Protein AF-A0A2D6P7S9-F1 (afdb_monomer_lite)

Foldseek 3Di:
DDDDDDPDDADPVNPHHHDDPVDDDDPDDDDDPDDDDPDDDDDPDDDDCVRDDDDDDPDDDDDPVDDDDPDDDDDDPDDDDDPDDDDDPPPDDDDDDDDPPDDDDDDDPDPDDDPADADPVRHRPDDDPPPDPDDDDDPVDDDDDPPDAPDPPPDHDDDDDPCPPVPPDLPDDFDDDPNDTDDRDDPDDDDDPQWDWDDDPVCPPPPDTDIDRPPDFFEEEDEDDAPEEDEDEQVRGQEYEYEYDAHEYEYHYADHDAFRKHKYKYWAAQAFFYHYHYDPLEQEPVNDAADQDTGHGWIKMKIWGFHDDDPVGTHIDIYRIDTDD

Radius of gyration: 55.68 Å; chains: 1; bounding box: 111×50×158 Å

Structure (mmCIF, N/CA/C/O backbone):
data_AF-A0A2D6P7S9-F1
#
_entry.id   AF-A0A2D6P7S9-F1
#
loop_
_atom_site.group_PDB
_atom_site.id
_atom_site.type_symbol
_atom_site.label_atom_id
_atom_site.label_alt_id
_atom_site.label_comp_id
_atom_site.label_asym_id
_atom_site.label_entity_id
_atom_site.label_seq_id
_atom_site.pdbx_PDB_ins_code
_atom_site.Cartn_x
_atom_site.Cartn_y
_atom_site.Cartn_z
_atom_site.occupancy
_atom_site.B_iso_or_equiv
_atom_site.auth_seq_id
_atom_site.auth_comp_id
_atom_site.auth_asym_id
_atom_site.auth_atom_id
_atom_site.pdbx_PDB_model_num
ATOM 1 N N . MET A 1 1 ? 44.253 2.443 -84.242 1.00 76.38 1 MET A N 1
ATOM 2 C CA . MET A 1 1 ? 44.152 2.894 -82.838 1.00 76.38 1 MET A CA 1
ATOM 3 C C . MET A 1 1 ? 45.309 3.834 -82.579 1.00 76.38 1 MET A C 1
ATOM 5 O O . MET A 1 1 ? 46.429 3.465 -82.901 1.00 76.38 1 MET A O 1
ATOM 9 N N . SER A 1 2 ? 45.045 5.032 -82.068 1.00 87.56 2 SER A N 1
ATOM 10 C CA . SER A 1 2 ? 46.099 5.971 -81.673 1.00 87.56 2 SER A CA 1
ATOM 11 C C . SER A 1 2 ? 46.320 5.845 -80.169 1.00 87.56 2 SER A C 1
ATOM 13 O O . SER A 1 2 ? 45.351 5.797 -79.416 1.00 87.56 2 SER A O 1
ATOM 15 N N . GLN A 1 3 ? 47.577 5.772 -79.742 1.00 91.25 3 GLN A N 1
ATOM 16 C CA . GLN A 1 3 ? 47.979 5.673 -78.340 1.00 91.25 3 GLN A CA 1
ATOM 17 C C . GLN A 1 3 ? 48.881 6.858 -78.001 1.00 91.25 3 GLN A C 1
ATOM 19 O O . GLN A 1 3 ? 49.678 7.293 -78.832 1.00 91.25 3 GLN A O 1
ATOM 24 N N . ILE A 1 4 ? 48.763 7.368 -76.779 1.00 90.50 4 ILE A N 1
ATOM 25 C CA . ILE A 1 4 ? 49.634 8.412 -76.239 1.00 90.50 4 ILE A CA 1
ATOM 26 C C . ILE A 1 4 ? 50.305 7.830 -74.995 1.00 90.50 4 ILE A C 1
ATOM 28 O O . ILE A 1 4 ? 49.625 7.521 -74.023 1.00 90.50 4 ILE A O 1
ATOM 32 N N . ASN A 1 5 ? 51.629 7.677 -75.033 1.00 92.06 5 ASN A N 1
ATOM 33 C CA . ASN A 1 5 ? 52.432 7.172 -73.917 1.00 92.06 5 ASN A CA 1
ATOM 34 C C . ASN A 1 5 ? 53.325 8.295 -73.401 1.00 92.06 5 ASN A C 1
ATOM 36 O O . ASN A 1 5 ? 54.385 8.566 -73.962 1.00 92.06 5 ASN A O 1
ATOM 40 N N . VAL A 1 6 ? 52.874 8.974 -72.354 1.00 93.56 6 VAL A N 1
ATOM 41 C CA . VAL A 1 6 ? 53.598 10.076 -71.718 1.00 93.56 6 VAL A CA 1
ATOM 42 C C . VAL A 1 6 ? 53.396 10.001 -70.213 1.00 93.56 6 VAL A C 1
ATOM 44 O O . VAL A 1 6 ? 52.348 9.559 -69.753 1.00 93.56 6 VAL A O 1
ATOM 47 N N . ASN A 1 7 ? 54.374 10.471 -69.444 1.00 92.94 7 ASN A N 1
ATOM 48 C CA . ASN A 1 7 ? 54.260 10.474 -67.984 1.00 92.94 7 ASN A CA 1
ATOM 49 C C . ASN A 1 7 ? 53.307 11.571 -67.493 1.00 92.94 7 ASN A C 1
ATOM 51 O O . ASN A 1 7 ? 52.586 11.369 -66.527 1.00 92.94 7 ASN A O 1
ATOM 55 N N . ASN A 1 8 ? 53.312 12.734 -68.156 1.00 90.56 8 ASN A N 1
ATOM 56 C CA . ASN A 1 8 ? 52.548 13.908 -67.749 1.00 90.56 8 ASN A CA 1
ATOM 57 C C . ASN A 1 8 ? 51.875 14.564 -68.955 1.00 90.56 8 ASN A C 1
ATOM 59 O O . ASN A 1 8 ? 52.522 14.825 -69.969 1.00 90.56 8 ASN A O 1
ATOM 63 N N . ILE A 1 9 ? 50.601 14.915 -68.799 1.00 91.81 9 ILE A N 1
ATOM 64 C CA . ILE A 1 9 ? 49.847 15.756 -69.733 1.00 91.81 9 ILE A CA 1
ATOM 65 C C . ILE A 1 9 ? 49.494 17.045 -68.989 1.00 91.81 9 ILE A C 1
ATOM 67 O O . ILE A 1 9 ? 49.015 16.995 -67.858 1.00 91.81 9 ILE A O 1
ATOM 71 N N . LYS A 1 10 ? 49.742 18.203 -69.605 1.00 91.69 10 LYS A N 1
ATOM 72 C CA . LYS A 1 10 ? 49.474 19.528 -69.023 1.00 91.69 10 LYS A CA 1
ATOM 73 C C . LYS A 1 10 ? 48.567 20.344 -69.943 1.00 91.69 10 LYS A C 1
ATOM 75 O O . LYS A 1 10 ? 48.411 20.018 -71.119 1.00 91.69 10 LYS A O 1
ATOM 80 N N . ASN A 1 11 ? 47.984 21.421 -69.423 1.00 94.00 11 ASN A N 1
ATOM 81 C CA . ASN A 1 11 ? 47.326 22.430 -70.251 1.00 94.00 11 ASN A CA 1
ATOM 82 C C . ASN A 1 11 ? 48.323 23.115 -71.211 1.00 94.00 11 ASN A C 1
ATOM 84 O O . ASN A 1 11 ? 49.539 23.030 -71.046 1.00 94.00 11 ASN A O 1
ATOM 88 N N . ARG A 1 12 ? 47.804 23.868 -72.191 1.00 92.00 12 ARG A N 1
ATOM 89 C CA . ARG A 1 12 ? 48.622 24.586 -73.189 1.00 92.00 12 ARG A CA 1
ATOM 90 C C . ARG A 1 12 ? 49.668 25.525 -72.573 1.00 92.00 12 ARG A C 1
ATOM 92 O O . ARG A 1 12 ? 50.728 25.704 -73.153 1.00 92.00 12 ARG A O 1
ATOM 99 N N . ALA A 1 13 ? 49.367 26.125 -71.422 1.00 91.62 13 ALA A N 1
ATOM 100 C CA . ALA A 1 13 ? 50.275 27.034 -70.723 1.00 91.62 13 ALA A CA 1
ATOM 101 C C . ALA A 1 13 ? 51.345 26.310 -69.878 1.00 91.62 13 ALA A C 1
ATOM 103 O O . ALA A 1 13 ? 52.227 26.962 -69.334 1.00 91.62 13 ALA A O 1
ATOM 104 N N . GLY A 1 14 ? 51.273 24.981 -69.735 1.00 91.00 14 GLY A N 1
ATOM 105 C CA . GLY A 1 14 ? 52.201 24.191 -68.921 1.00 91.00 14 GLY A CA 1
ATOM 106 C C . GLY A 1 14 ? 52.060 24.384 -67.404 1.00 91.00 14 GLY A C 1
ATOM 107 O O . GLY A 1 14 ? 52.883 23.860 -66.651 1.00 91.00 14 GLY A O 1
ATOM 108 N N . THR A 1 15 ? 51.034 25.108 -66.954 1.00 90.94 15 THR A N 1
ATOM 109 C CA . THR A 1 15 ? 50.831 25.543 -65.562 1.00 90.94 15 THR A CA 1
ATOM 110 C C . THR A 1 15 ? 49.778 24.741 -64.796 1.00 90.94 15 THR A C 1
ATOM 112 O O . THR A 1 15 ? 49.621 24.956 -63.599 1.00 90.94 15 THR A O 1
ATOM 115 N N . GLY A 1 16 ? 49.052 23.819 -65.438 1.00 88.25 16 GLY A N 1
ATOM 116 C CA . GLY A 1 16 ? 47.992 23.056 -64.770 1.00 88.25 16 GLY A CA 1
ATOM 117 C C . GLY A 1 16 ? 47.512 21.825 -65.535 1.00 88.25 16 GLY A C 1
ATOM 118 O O . GLY A 1 16 ? 48.082 21.448 -66.562 1.00 88.25 16 GLY A O 1
ATOM 119 N N . ALA A 1 17 ? 46.450 21.203 -65.020 1.00 89.00 17 ALA A N 1
ATOM 120 C CA . ALA A 1 17 ? 45.821 20.029 -65.620 1.00 89.00 17 ALA A CA 1
ATOM 121 C C . ALA A 1 17 ? 45.146 20.365 -66.967 1.00 89.00 17 ALA A C 1
ATOM 123 O O . ALA A 1 17 ? 44.646 21.481 -67.144 1.00 89.00 17 ALA A O 1
ATOM 124 N N . PRO A 1 18 ? 45.118 19.427 -67.930 1.00 91.62 18 PRO A N 1
ATOM 125 C CA . PRO A 1 18 ? 44.381 19.609 -69.175 1.00 91.62 18 PRO A CA 1
ATOM 126 C C . PRO A 1 18 ? 42.870 19.696 -68.910 1.00 91.62 18 PRO A C 1
ATOM 128 O O . PRO A 1 18 ? 42.332 18.982 -68.067 1.00 91.62 18 PRO A O 1
ATOM 131 N N . THR A 1 19 ? 42.166 20.545 -69.657 1.00 91.19 19 THR A N 1
ATOM 132 C CA . THR A 1 19 ? 40.699 20.613 -69.644 1.00 91.19 19 THR A CA 1
ATOM 133 C C . THR A 1 19 ? 40.108 19.666 -70.688 1.00 91.19 19 THR A C 1
ATOM 135 O O . THR A 1 19 ? 40.444 19.742 -71.868 1.00 91.19 19 THR A O 1
ATOM 138 N N . LEU A 1 20 ? 39.195 18.788 -70.264 1.00 91.75 20 LEU A N 1
ATOM 139 C CA . LEU A 1 20 ? 38.499 17.821 -71.123 1.00 91.75 20 LEU A CA 1
ATOM 140 C C . LEU A 1 20 ? 37.016 18.208 -71.243 1.00 91.75 20 LEU A C 1
ATOM 142 O O . LEU A 1 20 ? 36.161 17.650 -70.564 1.00 91.75 20 LEU A O 1
ATOM 146 N N . GLY A 1 21 ? 36.709 19.208 -72.077 1.00 89.69 21 GLY A N 1
ATOM 147 C CA . GLY A 1 21 ? 35.386 19.858 -72.114 1.00 89.69 21 GLY A CA 1
ATOM 148 C C . GLY A 1 21 ? 34.203 18.961 -72.507 1.00 89.69 21 GLY A C 1
ATOM 149 O O . GLY A 1 21 ? 33.082 19.233 -72.096 1.00 89.69 21 GLY A O 1
ATOM 150 N N . ASN A 1 22 ? 34.453 17.873 -73.241 1.00 93.12 22 ASN A N 1
ATOM 151 C CA . ASN A 1 22 ? 33.430 16.882 -73.609 1.00 93.12 22 ASN A CA 1
ATOM 152 C C . ASN A 1 22 ? 33.394 15.679 -72.646 1.00 93.12 22 ASN A C 1
ATOM 154 O O . ASN A 1 22 ? 32.708 14.695 -72.913 1.00 93.12 22 ASN A O 1
ATOM 158 N N . GLY A 1 23 ? 34.148 15.743 -71.545 1.00 90.44 23 GLY A N 1
ATOM 159 C CA . GLY A 1 23 ? 34.294 14.662 -70.579 1.00 90.44 23 GLY A CA 1
ATOM 160 C C . GLY A 1 23 ? 35.413 13.677 -70.917 1.00 90.44 23 GLY A C 1
ATOM 161 O O . GLY A 1 23 ? 36.154 13.818 -71.891 1.00 90.44 23 GLY A O 1
ATOM 162 N N . VAL A 1 24 ? 35.540 12.671 -70.057 1.00 92.31 24 VAL A N 1
ATOM 163 C CA . VAL A 1 24 ? 36.496 11.573 -70.176 1.00 92.31 24 VAL A CA 1
ATOM 164 C C . VAL A 1 24 ? 35.766 10.267 -69.896 1.00 92.31 24 VAL A C 1
ATOM 166 O O . VAL A 1 24 ? 34.981 10.182 -68.955 1.00 92.31 24 VAL A O 1
ATOM 169 N N . VAL A 1 25 ? 36.025 9.247 -70.708 1.00 93.19 25 VAL A N 1
ATOM 170 C CA . VAL A 1 25 ? 35.590 7.875 -70.437 1.00 93.19 25 VAL A CA 1
ATOM 171 C C . VAL A 1 25 ? 36.841 7.066 -70.150 1.00 93.19 25 VAL A C 1
ATOM 173 O O . VAL A 1 25 ? 37.700 6.922 -71.018 1.00 93.19 25 VAL A O 1
ATOM 176 N N . VAL A 1 26 ? 36.952 6.556 -68.928 1.00 93.19 26 VAL A N 1
ATOM 177 C CA . VAL A 1 26 ? 38.048 5.678 -68.521 1.00 93.19 26 VAL A CA 1
ATOM 178 C C . VAL A 1 26 ? 37.464 4.297 -68.281 1.00 93.19 26 VAL A C 1
ATOM 180 O O . VAL A 1 26 ? 36.657 4.111 -67.379 1.00 93.19 26 VAL A O 1
ATOM 183 N N . THR A 1 27 ? 37.846 3.329 -69.109 1.00 91.75 27 THR A N 1
ATOM 184 C CA . THR A 1 27 ? 37.424 1.925 -68.961 1.00 91.75 27 THR A CA 1
ATOM 185 C C . THR A 1 27 ? 38.358 1.123 -68.050 1.00 91.75 27 THR A C 1
ATOM 187 O O . THR A 1 27 ? 38.046 -0.011 -67.706 1.00 91.75 27 THR A O 1
ATOM 190 N N . GLY A 1 28 ? 39.521 1.689 -67.712 1.00 88.50 28 GLY A N 1
ATOM 191 C CA . GLY A 1 28 ? 40.502 1.125 -66.787 1.00 88.50 28 GLY A CA 1
ATOM 192 C C . GLY A 1 28 ? 40.454 1.786 -65.407 1.00 88.50 28 GLY A C 1
ATOM 193 O O . GLY A 1 28 ? 39.411 2.250 -64.959 1.00 88.50 28 GLY A O 1
ATOM 194 N N . VAL A 1 29 ? 41.605 1.849 -64.739 1.00 90.69 29 VAL A N 1
ATOM 195 C CA . VAL A 1 29 ? 41.738 2.432 -63.396 1.00 90.69 29 VAL A CA 1
ATOM 196 C C . VAL A 1 29 ? 41.994 3.935 -63.482 1.00 90.69 29 VAL A C 1
ATOM 198 O O . VAL A 1 29 ? 42.817 4.392 -64.275 1.00 90.69 29 VAL A O 1
ATOM 201 N N . VAL A 1 30 ? 41.326 4.696 -62.618 1.00 91.69 30 VAL A N 1
ATOM 202 C CA . VAL A 1 30 ? 41.678 6.086 -62.320 1.00 91.69 30 VAL A CA 1
ATOM 203 C C . VAL A 1 30 ? 42.320 6.117 -60.939 1.00 91.69 30 VAL A C 1
ATOM 205 O O . VAL A 1 30 ? 41.689 5.747 -59.956 1.00 91.69 30 VAL A O 1
ATOM 208 N N . THR A 1 31 ? 43.559 6.590 -60.856 1.00 90.69 31 THR A N 1
ATOM 209 C CA . THR A 1 31 ? 44.217 6.911 -59.586 1.00 90.69 31 THR A CA 1
ATOM 210 C C . THR A 1 31 ? 44.340 8.425 -59.503 1.00 90.69 31 THR A C 1
ATOM 212 O O . THR A 1 31 ? 45.044 9.032 -60.307 1.00 90.69 31 THR A O 1
ATOM 215 N N . ALA A 1 32 ? 43.633 9.045 -58.562 1.00 89.50 32 ALA A N 1
ATOM 216 C CA . ALA A 1 32 ? 43.640 10.490 -58.364 1.00 89.50 32 ALA A CA 1
ATOM 217 C C . ALA A 1 32 ? 43.954 10.812 -56.902 1.00 89.50 32 ALA A C 1
ATOM 219 O O . ALA A 1 32 ? 43.451 10.151 -56.001 1.00 89.50 32 ALA A O 1
ATOM 220 N N . THR A 1 33 ? 44.758 11.849 -56.664 1.00 90.00 33 THR A N 1
ATOM 221 C CA . THR A 1 33 ? 45.009 12.350 -55.304 1.00 90.00 33 THR A CA 1
ATOM 222 C C . THR A 1 33 ? 43.762 13.020 -54.720 1.00 90.00 33 THR A C 1
ATOM 224 O O . THR A 1 33 ? 43.508 12.910 -53.526 1.00 90.00 33 THR A O 1
ATOM 227 N N . THR A 1 34 ? 42.978 13.707 -55.557 1.00 89.31 34 THR A N 1
ATOM 228 C CA . THR A 1 34 ? 41.704 14.336 -55.192 1.00 89.31 34 THR A CA 1
ATOM 229 C C . THR A 1 34 ? 40.703 14.216 -56.341 1.00 89.31 34 THR A C 1
ATOM 231 O O . THR A 1 34 ? 41.061 14.348 -57.512 1.00 89.31 34 THR A O 1
ATOM 234 N N . GLY A 1 35 ? 39.435 13.970 -56.008 1.00 90.06 35 GLY A N 1
ATOM 235 C CA . GLY A 1 35 ? 38.313 14.012 -56.944 1.00 90.06 35 GLY A CA 1
ATOM 236 C C . GLY A 1 35 ? 37.276 15.015 -56.453 1.00 90.06 35 GLY A C 1
ATOM 237 O O . GLY A 1 35 ? 36.810 14.907 -55.324 1.00 90.06 35 GLY A O 1
ATOM 238 N N . ALA A 1 36 ? 36.922 15.991 -57.287 1.00 91.62 36 ALA A N 1
ATOM 239 C CA . ALA A 1 36 ? 35.855 16.946 -57.010 1.00 91.62 36 ALA A CA 1
ATOM 240 C C . ALA A 1 36 ? 34.792 16.825 -58.102 1.00 91.62 36 ALA A C 1
ATOM 242 O O . ALA A 1 36 ? 35.069 17.066 -59.278 1.00 91.62 36 ALA A O 1
ATOM 243 N N . PHE A 1 37 ? 33.579 16.449 -57.709 1.00 92.81 37 PHE A N 1
ATOM 244 C CA . PHE A 1 37 ? 32.441 16.301 -58.608 1.00 92.81 37 PHE A CA 1
ATOM 245 C C . PHE A 1 37 ? 31.398 17.353 -58.234 1.00 92.81 37 PHE A C 1
ATOM 247 O O . PHE A 1 37 ? 30.939 17.393 -57.098 1.00 92.81 37 PHE A O 1
ATOM 254 N N . SER A 1 38 ? 31.045 18.229 -59.174 1.00 92.69 38 SER A N 1
ATOM 255 C CA . SER A 1 38 ? 30.006 19.253 -58.977 1.00 92.69 38 SER A CA 1
ATOM 256 C C . SER A 1 38 ? 28.589 18.728 -59.225 1.00 92.69 38 SER A C 1
ATOM 258 O O . SER A 1 38 ? 27.617 19.412 -58.917 1.00 92.69 38 SER A O 1
ATOM 260 N N . GLY A 1 39 ? 28.478 17.532 -59.807 1.00 91.75 39 GLY A N 1
ATOM 261 C CA . GLY A 1 39 ? 27.228 16.826 -60.050 1.00 91.75 39 GLY A CA 1
ATOM 262 C C . GLY A 1 39 ? 27.190 15.474 -59.343 1.00 91.75 39 GLY A C 1
ATOM 263 O O . GLY A 1 39 ? 28.051 15.144 -58.530 1.00 91.75 39 GLY A O 1
ATOM 264 N N . ASN A 1 40 ? 26.182 14.677 -59.686 1.00 92.94 40 ASN A N 1
ATOM 265 C CA . ASN A 1 40 ? 25.957 13.379 -59.060 1.00 92.94 40 ASN A CA 1
ATOM 266 C C . ASN A 1 40 ? 27.087 12.391 -59.372 1.00 92.94 40 ASN A C 1
ATOM 268 O O . ASN A 1 40 ? 27.514 12.257 -60.520 1.00 92.94 40 ASN A O 1
ATOM 272 N N . VAL A 1 41 ? 27.494 11.627 -58.360 1.00 92.88 41 VAL A N 1
ATOM 273 C CA . VAL A 1 41 ? 28.399 10.484 -58.506 1.00 92.88 41 VAL A CA 1
ATOM 274 C C . VAL A 1 41 ? 27.571 9.210 -58.391 1.00 92.88 41 VAL A C 1
ATOM 276 O O . VAL A 1 41 ? 26.873 9.005 -57.402 1.00 92.88 41 VAL A O 1
ATOM 279 N N . SER A 1 42 ? 27.630 8.357 -59.411 1.00 93.75 42 SER A N 1
ATOM 280 C CA . SER A 1 42 ? 27.012 7.027 -59.386 1.00 93.75 42 SER A CA 1
ATOM 281 C C . SER A 1 42 ? 28.102 5.969 -59.302 1.00 93.75 42 SER A C 1
ATOM 283 O O . SER A 1 42 ? 28.996 5.933 -60.144 1.00 93.75 42 SER A O 1
ATOM 285 N N . ILE A 1 43 ? 28.015 5.099 -58.301 1.00 92.94 43 ILE A N 1
ATOM 286 C CA . ILE A 1 43 ? 28.942 3.988 -58.107 1.00 92.94 43 ILE A CA 1
ATOM 287 C C . ILE A 1 43 ? 28.191 2.705 -58.459 1.00 92.94 43 ILE A C 1
ATOM 289 O O . ILE A 1 43 ? 27.244 2.331 -57.775 1.00 92.94 43 ILE A O 1
ATOM 293 N N . GLY A 1 44 ? 28.592 2.047 -59.549 1.00 90.19 44 GLY A N 1
ATOM 294 C CA . GLY A 1 44 ? 27.981 0.785 -59.987 1.00 90.19 44 GLY A CA 1
ATOM 295 C C . GLY A 1 44 ? 28.421 -0.441 -59.175 1.00 90.19 44 GLY A C 1
ATOM 296 O O . GLY A 1 44 ? 27.805 -1.496 -59.287 1.00 90.19 44 GLY A O 1
ATOM 297 N N . GLY A 1 45 ? 29.487 -0.304 -58.379 1.00 89.62 45 GLY A N 1
ATOM 298 C CA . GLY A 1 45 ? 30.034 -1.340 -57.502 1.00 89.62 45 GLY A CA 1
ATOM 299 C C . GLY A 1 45 ? 29.912 -0.979 -56.020 1.00 89.62 45 GLY A C 1
ATOM 300 O O . GLY A 1 45 ? 28.926 -0.390 -55.584 1.00 89.62 45 GLY A O 1
ATOM 301 N N . THR A 1 46 ? 30.931 -1.330 -55.240 1.00 90.12 46 THR A N 1
ATOM 302 C CA . THR A 1 46 ? 31.030 -1.007 -53.811 1.00 90.12 46 THR A CA 1
ATOM 303 C C . THR A 1 46 ? 32.078 0.065 -53.566 1.00 90.12 46 THR A C 1
ATOM 305 O O . THR A 1 46 ? 33.060 0.154 -54.295 1.00 90.12 46 THR A O 1
ATOM 308 N N . LEU A 1 47 ? 31.887 0.826 -52.497 1.00 89.00 47 LEU A N 1
ATOM 309 C CA . LEU A 1 47 ? 32.896 1.701 -51.920 1.00 89.00 47 LEU A CA 1
ATOM 310 C C . LEU A 1 47 ? 33.351 1.049 -50.609 1.00 89.00 47 LEU A C 1
ATOM 312 O O . LEU A 1 47 ? 32.502 0.811 -49.746 1.00 89.00 47 LEU A O 1
ATOM 316 N N . THR A 1 48 ? 34.622 0.662 -50.487 1.00 86.31 48 THR A N 1
ATOM 317 C CA . THR A 1 48 ? 35.112 -0.071 -49.305 1.00 86.31 48 THR A CA 1
ATOM 318 C C . THR A 1 48 ? 35.797 0.858 -48.302 1.00 86.31 48 THR A C 1
ATOM 320 O O . THR A 1 48 ? 36.061 2.025 -48.577 1.00 86.31 48 THR A O 1
ATOM 323 N N . TYR A 1 49 ? 36.035 0.353 -47.091 1.00 73.00 49 TYR A N 1
ATOM 324 C CA . TYR A 1 49 ? 36.627 1.123 -45.994 1.00 73.00 49 TYR A CA 1
ATOM 325 C C . TYR A 1 49 ? 38.107 1.444 -46.229 1.00 73.00 49 TYR A C 1
ATOM 327 O O . TYR A 1 49 ? 38.598 2.446 -45.716 1.00 73.00 49 TYR A O 1
ATOM 335 N N . GLU A 1 50 ? 38.817 0.634 -47.024 1.00 67.56 50 GLU A N 1
ATOM 336 C CA . GLU A 1 50 ? 40.154 1.029 -47.475 1.00 67.56 50 GLU A CA 1
ATOM 337 C C . GLU A 1 50 ? 40.105 2.320 -48.306 1.00 67.56 50 GLU A C 1
ATOM 339 O O . GLU A 1 50 ? 41.033 3.125 -48.237 1.00 67.56 50 GLU A O 1
ATOM 344 N N . ASP A 1 51 ? 39.002 2.543 -49.028 1.00 67.75 51 ASP A N 1
ATOM 345 C CA . ASP A 1 51 ? 38.822 3.683 -49.925 1.00 67.75 51 ASP A CA 1
ATOM 346 C C . ASP A 1 51 ? 38.175 4.908 -49.243 1.00 67.75 51 ASP A C 1
ATOM 348 O O . ASP A 1 51 ? 38.315 6.029 -49.735 1.00 67.75 51 ASP A O 1
ATOM 352 N N . VAL A 1 52 ? 37.473 4.739 -48.112 1.00 81.62 52 VAL A N 1
ATOM 353 C CA . VAL A 1 52 ? 36.762 5.829 -47.413 1.00 81.62 52 VAL A CA 1
ATOM 354 C C . VAL A 1 52 ? 37.029 5.828 -45.919 1.00 81.62 52 VAL A C 1
ATOM 356 O O . VAL A 1 52 ? 36.576 4.954 -45.186 1.00 81.62 52 VAL A O 1
ATOM 359 N N . THR A 1 53 ? 37.660 6.904 -45.452 1.00 84.19 53 THR A N 1
ATOM 360 C CA . THR A 1 53 ? 37.903 7.142 -44.024 1.00 84.19 53 THR A CA 1
ATOM 361 C C . THR A 1 53 ? 36.756 7.878 -43.336 1.00 84.19 53 THR A C 1
ATOM 363 O O . THR A 1 53 ? 36.455 7.585 -42.185 1.00 84.19 53 THR A O 1
ATOM 366 N N . ASN A 1 54 ? 36.103 8.822 -44.022 1.00 84.44 54 ASN A N 1
ATOM 367 C CA . ASN A 1 54 ? 34.986 9.601 -43.491 1.00 84.44 54 ASN A CA 1
ATOM 368 C C . ASN A 1 54 ? 33.977 9.911 -44.598 1.00 84.44 54 ASN A C 1
ATOM 370 O O . ASN A 1 54 ? 34.355 10.160 -45.742 1.00 84.44 54 ASN A O 1
ATOM 374 N N . ILE A 1 55 ? 32.700 9.962 -44.232 1.00 88.12 55 ILE A N 1
ATOM 375 C CA . ILE A 1 55 ? 31.641 10.551 -45.051 1.00 88.12 55 ILE A CA 1
ATOM 376 C C . ILE A 1 55 ? 31.101 11.747 -44.275 1.00 88.12 55 ILE A C 1
ATOM 378 O O . ILE A 1 55 ? 30.490 11.570 -43.224 1.00 88.12 55 ILE A O 1
ATOM 382 N N . ASP A 1 56 ? 31.327 12.950 -44.794 1.00 88.81 56 ASP A N 1
ATOM 383 C CA . ASP A 1 56 ? 30.699 14.175 -44.300 1.00 88.81 56 ASP A CA 1
ATOM 384 C C . ASP A 1 56 ? 29.580 14.565 -45.270 1.00 88.81 56 ASP A C 1
ATOM 386 O O . ASP A 1 56 ? 29.821 15.108 -46.350 1.00 88.81 56 ASP A O 1
ATOM 390 N N . ALA A 1 57 ? 28.352 14.174 -44.936 1.00 87.00 57 ALA A N 1
ATOM 391 C CA . ALA A 1 57 ? 27.176 14.405 -45.760 1.00 87.00 57 ALA A CA 1
ATOM 392 C C . ALA A 1 57 ? 26.175 15.283 -45.005 1.00 87.00 57 ALA A C 1
ATOM 394 O O . ALA A 1 57 ? 25.754 14.951 -43.903 1.00 87.00 57 ALA A O 1
ATOM 395 N N . VAL A 1 58 ? 25.730 16.371 -45.636 1.00 85.88 58 VAL A N 1
ATOM 396 C CA . VAL A 1 58 ? 24.678 17.262 -45.100 1.00 85.88 58 VAL A CA 1
ATOM 397 C C . VAL A 1 58 ? 23.266 16.702 -45.367 1.00 85.88 58 VAL A C 1
ATOM 399 O O . VAL A 1 58 ? 22.286 17.143 -44.773 1.00 85.88 58 VAL A O 1
ATOM 402 N N . GLY A 1 59 ? 23.151 15.746 -46.295 1.00 85.81 59 GLY A N 1
ATOM 403 C CA . GLY A 1 59 ? 21.883 15.221 -46.803 1.00 85.81 59 GLY A CA 1
ATOM 404 C C . GLY A 1 59 ? 21.386 13.933 -46.138 1.00 85.81 59 GLY A C 1
ATOM 405 O O . GLY A 1 59 ? 21.791 13.553 -45.045 1.00 85.81 59 GLY A O 1
ATOM 406 N N . VAL A 1 60 ? 20.483 13.242 -46.840 1.00 89.50 60 VAL A N 1
ATOM 407 C CA . VAL A 1 60 ? 19.850 11.996 -46.384 1.00 89.50 60 VAL A CA 1
ATOM 408 C C . VAL A 1 60 ? 20.674 10.786 -46.811 1.00 89.50 60 VAL A C 1
ATOM 410 O O . VAL A 1 60 ? 21.017 10.635 -47.983 1.00 89.50 60 VAL A O 1
ATOM 413 N N . VAL A 1 61 ? 20.902 9.868 -45.876 1.00 90.94 61 VAL A N 1
ATOM 414 C CA . VAL A 1 61 ? 21.437 8.536 -46.166 1.00 90.94 61 VAL A CA 1
ATOM 415 C C . VAL A 1 61 ? 20.277 7.549 -46.225 1.00 90.94 61 VAL A C 1
ATOM 417 O O . VAL A 1 61 ? 19.560 7.365 -45.247 1.00 90.94 61 VAL A O 1
ATOM 420 N N . THR A 1 62 ? 20.095 6.895 -47.371 1.00 91.38 62 THR A N 1
ATOM 421 C CA . THR A 1 62 ? 19.116 5.809 -47.532 1.00 91.38 62 THR A CA 1
ATOM 422 C C . THR A 1 62 ? 19.852 4.502 -47.790 1.00 91.38 62 THR A C 1
ATOM 424 O O . THR A 1 62 ? 20.635 4.407 -48.733 1.00 91.38 62 THR A O 1
ATOM 427 N N . ALA A 1 63 ? 19.585 3.478 -46.980 1.00 93.00 63 ALA A N 1
ATOM 428 C CA . ALA A 1 63 ? 20.188 2.156 -47.123 1.00 93.00 63 ALA A CA 1
ATOM 429 C C . ALA A 1 63 ? 19.104 1.089 -47.303 1.00 93.00 63 ALA A C 1
ATOM 431 O O . ALA A 1 63 ? 18.186 0.986 -46.496 1.00 93.00 63 ALA A O 1
ATOM 432 N N . ARG A 1 64 ? 19.233 0.254 -48.341 1.00 92.31 64 ARG A N 1
ATOM 433 C CA . ARG A 1 64 ? 18.241 -0.792 -48.664 1.00 92.31 64 ARG A CA 1
ATOM 434 C C . ARG A 1 64 ? 18.112 -1.863 -47.580 1.00 92.31 64 ARG A C 1
ATOM 436 O O . ARG A 1 64 ? 17.030 -2.389 -47.370 1.00 92.31 64 ARG A O 1
ATOM 443 N N . THR A 1 65 ? 19.215 -2.194 -46.914 1.00 93.25 65 THR A N 1
ATOM 444 C CA . THR A 1 65 ? 19.293 -3.253 -45.892 1.00 93.25 65 THR A CA 1
ATOM 445 C C . THR A 1 65 ? 19.611 -2.698 -44.501 1.00 93.25 65 THR A C 1
ATOM 447 O O . THR A 1 65 ? 20.054 -3.440 -43.627 1.00 93.25 65 THR A O 1
ATOM 450 N N . GLY A 1 66 ? 19.440 -1.387 -44.306 1.00 91.50 66 GLY A N 1
ATOM 451 C CA . GLY A 1 66 ? 19.786 -0.688 -43.070 1.00 91.50 66 GLY A CA 1
ATOM 452 C C . GLY A 1 66 ? 21.257 -0.274 -42.961 1.00 91.50 66 GLY A C 1
ATOM 453 O O . GLY A 1 66 ? 22.071 -0.511 -43.855 1.00 91.50 66 GLY A O 1
ATOM 454 N N . ILE A 1 67 ? 21.575 0.376 -41.843 1.00 93.69 67 ILE A N 1
ATOM 455 C CA . ILE A 1 67 ? 22.903 0.904 -41.511 1.00 93.69 67 ILE A CA 1
ATOM 456 C C . ILE A 1 67 ? 23.493 0.037 -40.398 1.00 93.69 67 ILE A C 1
ATOM 458 O O . ILE A 1 67 ? 22.854 -0.175 -39.370 1.00 93.69 67 ILE A O 1
ATOM 462 N N . LYS A 1 68 ? 24.721 -0.455 -40.587 1.00 92.19 68 LYS A N 1
ATOM 463 C CA . LYS A 1 68 ? 25.469 -1.178 -39.550 1.00 92.19 68 LYS A CA 1
ATOM 464 C C . LYS A 1 68 ? 26.513 -0.250 -38.945 1.00 92.19 68 LYS A C 1
ATOM 466 O O . LYS A 1 68 ? 27.473 0.111 -39.616 1.00 92.19 68 LYS A O 1
ATOM 471 N N . VAL A 1 69 ? 26.338 0.105 -37.677 1.00 92.75 69 VAL A N 1
ATOM 472 C CA . VAL A 1 69 ? 27.313 0.899 -36.921 1.00 92.75 69 VAL A CA 1
ATOM 473 C C . VAL A 1 69 ? 28.182 -0.058 -36.113 1.00 92.75 69 VAL A C 1
ATOM 475 O O . VAL A 1 69 ? 27.720 -0.651 -35.143 1.00 92.75 69 VAL A O 1
ATOM 478 N N . LEU A 1 70 ? 29.424 -0.259 -36.555 1.00 89.94 70 LEU A N 1
ATOM 479 C CA . LEU A 1 70 ? 30.312 -1.291 -36.003 1.00 89.94 70 LEU A CA 1
ATOM 480 C C . LEU A 1 70 ? 31.046 -0.845 -34.727 1.00 89.94 70 LEU A C 1
ATOM 482 O O . LEU A 1 70 ? 31.456 -1.686 -33.932 1.00 89.94 70 LEU A O 1
ATOM 486 N N . ALA A 1 71 ? 31.203 0.465 -34.523 1.00 87.75 71 ALA A N 1
ATOM 487 C CA . ALA A 1 71 ? 31.833 1.069 -33.349 1.00 87.75 71 ALA A CA 1
ATOM 488 C C . ALA A 1 71 ? 31.332 2.512 -33.151 1.00 87.75 71 ALA A C 1
ATOM 490 O O . ALA A 1 71 ? 30.708 3.078 -34.045 1.00 87.75 71 ALA A O 1
ATOM 491 N N . GLY A 1 72 ? 31.582 3.110 -31.980 1.00 88.06 72 GLY A N 1
ATOM 492 C CA . GLY A 1 72 ? 31.289 4.528 -31.690 1.00 88.06 72 GLY A CA 1
ATOM 493 C C . GLY A 1 72 ? 29.813 4.886 -31.457 1.00 88.06 72 GLY A C 1
ATOM 494 O O . GLY A 1 72 ? 29.532 5.868 -30.778 1.00 88.06 72 GLY A O 1
ATOM 495 N N . GLY A 1 73 ? 28.875 4.063 -31.936 1.00 90.44 73 GLY A N 1
ATOM 496 C CA . GLY A 1 73 ? 27.437 4.312 -31.813 1.00 90.44 73 GLY A CA 1
ATOM 497 C C . GLY A 1 73 ? 26.928 5.382 -32.786 1.00 90.44 73 GLY A C 1
ATOM 498 O O . GLY A 1 73 ? 27.678 5.911 -33.602 1.00 90.44 73 GLY A O 1
ATOM 499 N N . ALA A 1 74 ? 25.629 5.674 -32.725 1.00 93.31 74 ALA A N 1
ATOM 500 C CA . ALA A 1 74 ? 24.994 6.721 -33.522 1.00 93.31 74 ALA A CA 1
ATOM 501 C C . ALA A 1 74 ? 24.477 7.829 -32.599 1.00 93.31 74 ALA A C 1
ATOM 503 O O . ALA A 1 74 ? 23.752 7.548 -31.645 1.00 93.31 74 ALA A O 1
ATOM 504 N N . ASN A 1 75 ? 24.819 9.082 -32.897 1.00 93.69 75 ASN A N 1
ATOM 505 C CA . ASN A 1 75 ? 24.192 10.240 -32.268 1.00 93.69 75 ASN A CA 1
ATOM 506 C C . ASN A 1 75 ? 22.978 10.659 -33.106 1.00 93.69 75 ASN A C 1
ATOM 508 O O . ASN A 1 75 ? 23.141 11.279 -34.156 1.00 93.69 75 ASN A O 1
ATOM 512 N N . VAL A 1 76 ? 21.775 10.283 -32.673 1.00 93.19 76 VAL A N 1
ATOM 513 C CA . VAL A 1 76 ? 20.532 10.592 -33.391 1.00 93.19 76 VAL A CA 1
ATOM 514 C C . VAL A 1 76 ? 19.815 11.738 -32.689 1.00 93.19 76 VAL A C 1
ATOM 516 O O . VAL A 1 76 ? 19.450 11.627 -31.521 1.00 93.19 76 VAL A O 1
ATOM 519 N N . VAL A 1 77 ? 19.603 12.837 -33.408 1.00 90.25 77 VAL A N 1
ATOM 520 C CA . VAL A 1 77 ? 18.867 14.007 -32.915 1.00 90.25 77 VAL A CA 1
ATOM 521 C C . VAL A 1 77 ? 17.447 13.984 -33.481 1.00 90.25 77 VAL A C 1
ATOM 523 O O . VAL A 1 77 ? 17.251 13.704 -34.661 1.00 90.25 77 VAL A O 1
ATOM 526 N N . GLY A 1 78 ? 16.454 14.303 -32.649 1.00 88.44 78 GLY A N 1
ATOM 527 C CA . GLY A 1 78 ? 15.043 14.312 -33.042 1.00 88.44 78 GLY A CA 1
ATOM 528 C C . GLY A 1 78 ? 14.351 12.962 -32.832 1.00 88.44 78 GLY A C 1
ATOM 529 O O . GLY A 1 78 ? 14.626 12.256 -31.864 1.00 88.44 78 GLY A O 1
ATOM 530 N N . ALA A 1 79 ? 13.404 12.625 -33.710 1.00 88.81 79 ALA A N 1
ATOM 531 C CA . ALA A 1 79 ? 12.616 11.401 -33.596 1.00 88.81 79 ALA A CA 1
ATOM 532 C C . ALA A 1 79 ? 13.361 10.196 -34.192 1.00 88.81 79 ALA A C 1
ATOM 534 O O . ALA A 1 79 ? 13.809 10.235 -35.335 1.00 88.81 79 ALA A O 1
ATOM 535 N N . SER A 1 80 ? 13.438 9.108 -33.427 1.00 92.25 80 SER A N 1
ATOM 536 C CA . SER A 1 80 ? 13.891 7.797 -33.905 1.00 92.25 80 SER A CA 1
ATOM 537 C C . SER A 1 80 ? 12.707 6.838 -33.933 1.00 92.25 80 SER A C 1
ATOM 539 O O . SER A 1 80 ? 11.936 6.779 -32.976 1.00 92.25 80 SER A O 1
ATOM 541 N N . THR A 1 81 ? 12.557 6.071 -35.010 1.00 91.75 81 THR A N 1
ATOM 542 C CA . THR A 1 81 ? 11.501 5.061 -35.142 1.00 91.75 81 THR A CA 1
ATOM 543 C C . THR A 1 81 ? 12.119 3.746 -35.588 1.00 91.75 81 THR A C 1
ATOM 545 O O . THR A 1 81 ? 12.794 3.692 -36.612 1.00 91.75 81 THR A O 1
ATOM 548 N N . PHE A 1 82 ? 11.870 2.687 -34.821 1.00 91.25 82 PHE A N 1
ATOM 549 C CA . PHE A 1 82 ? 12.253 1.319 -35.152 1.00 91.25 82 PHE A CA 1
ATOM 550 C C . PHE A 1 82 ? 10.975 0.535 -35.461 1.00 91.25 82 PHE A C 1
ATOM 552 O O . PHE A 1 82 ? 10.005 0.616 -34.713 1.00 91.25 82 PHE A O 1
ATOM 559 N N . SER A 1 83 ? 10.944 -0.192 -36.579 1.00 89.56 83 SER A N 1
ATOM 560 C CA . SER A 1 83 ? 9.775 -0.981 -37.010 1.00 89.56 83 SER A CA 1
ATOM 561 C C . SER A 1 83 ? 9.658 -2.339 -36.308 1.00 89.56 83 SER A C 1
ATOM 563 O O . SER A 1 83 ? 8.771 -3.128 -36.623 1.00 89.56 83 SER A O 1
ATOM 565 N N . SER A 1 84 ? 10.609 -2.660 -35.435 1.00 88.81 84 SER A N 1
ATOM 566 C CA . SER A 1 84 ? 10.768 -3.948 -34.758 1.00 88.81 84 SER A CA 1
ATOM 567 C C . SER A 1 84 ? 11.500 -3.732 -33.431 1.00 88.81 84 SER A C 1
ATOM 569 O O . SER A 1 84 ? 11.754 -2.588 -33.048 1.00 88.81 84 SER A O 1
ATOM 571 N N . ASP A 1 85 ? 11.847 -4.821 -32.750 1.00 85.69 85 ASP A N 1
ATOM 572 C CA . ASP A 1 85 ? 12.486 -4.783 -31.437 1.00 85.69 85 ASP A CA 1
ATOM 573 C C . ASP A 1 85 ? 13.821 -4.025 -31.432 1.00 85.69 85 ASP A C 1
ATOM 575 O O . ASP A 1 85 ? 14.674 -4.193 -32.310 1.00 85.69 85 ASP A O 1
ATOM 579 N N . THR A 1 86 ? 14.031 -3.241 -30.374 1.00 88.81 86 THR A N 1
ATOM 580 C CA . THR A 1 86 ? 15.323 -2.625 -30.059 1.00 88.81 86 THR A CA 1
ATOM 581 C C . THR A 1 86 ? 16.033 -3.471 -29.009 1.00 88.81 86 THR A C 1
ATOM 583 O O . THR A 1 86 ? 15.685 -3.434 -27.829 1.00 88.81 86 THR A O 1
ATOM 586 N N . ASN A 1 87 ? 17.060 -4.205 -29.431 1.00 88.31 87 ASN A N 1
ATOM 587 C CA . ASN A 1 87 ? 17.869 -5.040 -28.547 1.00 88.31 87 ASN A CA 1
ATOM 588 C C . ASN A 1 87 ? 19.148 -4.311 -28.120 1.00 88.31 87 ASN A C 1
ATOM 590 O O . ASN A 1 87 ? 19.890 -3.795 -28.956 1.00 88.31 87 ASN A O 1
ATOM 594 N N . PHE A 1 88 ? 19.442 -4.318 -26.821 1.00 86.75 88 PHE A N 1
ATOM 595 C CA . PHE A 1 88 ? 20.706 -3.824 -26.271 1.00 86.75 88 PHE A CA 1
ATOM 596 C C . PHE A 1 88 ? 21.625 -5.005 -25.960 1.00 86.75 88 PHE A C 1
ATOM 598 O O . PHE A 1 88 ? 21.169 -6.061 -25.525 1.00 86.75 88 PHE A O 1
ATOM 605 N N . ALA A 1 89 ? 22.930 -4.841 -26.188 1.00 84.81 89 ALA A N 1
ATOM 606 C CA . ALA A 1 89 ? 23.903 -5.883 -25.876 1.00 84.81 89 ALA A CA 1
ATOM 607 C C . ALA A 1 89 ? 23.876 -6.245 -24.379 1.00 84.81 89 ALA A C 1
ATOM 609 O O . ALA A 1 89 ? 23.612 -5.394 -23.526 1.00 84.81 89 ALA A O 1
ATOM 610 N N . ALA A 1 90 ? 24.195 -7.502 -24.059 1.00 81.31 90 ALA A N 1
ATOM 611 C CA . ALA A 1 90 ? 24.219 -7.990 -22.684 1.00 81.31 90 ALA A CA 1
ATOM 612 C C . ALA A 1 90 ? 25.072 -7.086 -21.772 1.00 81.31 90 ALA A C 1
ATOM 614 O O . ALA A 1 90 ? 26.180 -6.677 -22.128 1.00 81.31 90 ALA A O 1
ATOM 615 N N . GLY A 1 91 ? 24.536 -6.757 -20.594 1.00 76.50 91 GLY A N 1
ATOM 616 C CA . GLY A 1 91 ? 25.203 -5.887 -19.621 1.00 76.50 91 GLY A CA 1
ATOM 617 C C . GLY A 1 91 ? 25.211 -4.394 -19.978 1.00 76.50 91 GLY A C 1
ATOM 618 O O . GLY A 1 91 ? 25.889 -3.621 -19.303 1.00 76.50 91 GLY A O 1
ATOM 619 N N . LYS A 1 92 ? 24.486 -3.960 -21.019 1.00 82.12 92 LYS A N 1
ATOM 620 C CA . LYS A 1 92 ? 24.249 -2.537 -21.305 1.00 82.12 92 LYS A CA 1
ATOM 621 C C . LYS A 1 92 ? 22.891 -2.098 -20.767 1.00 82.12 92 LYS A C 1
ATOM 623 O O . LYS A 1 92 ? 21.936 -2.866 -20.752 1.00 82.12 92 LYS A O 1
ATOM 628 N N . VAL A 1 93 ? 22.829 -0.849 -20.316 1.00 75.94 93 VAL A N 1
ATOM 629 C CA . VAL A 1 93 ? 21.619 -0.228 -19.769 1.00 75.94 93 VAL A CA 1
ATOM 630 C C . VAL A 1 93 ? 21.024 0.696 -20.824 1.00 75.94 93 VAL A C 1
ATOM 632 O O . VAL A 1 93 ? 21.745 1.503 -21.409 1.00 75.94 93 VAL A O 1
ATOM 635 N N . LEU A 1 94 ? 19.710 0.614 -21.035 1.00 84.50 94 LEU A N 1
ATOM 636 C CA . LEU A 1 94 ? 18.968 1.671 -21.710 1.00 84.50 94 LEU A CA 1
ATOM 637 C C . LEU A 1 94 ? 18.741 2.817 -20.715 1.00 84.50 94 LEU A C 1
ATOM 639 O O . LEU A 1 94 ? 17.869 2.739 -19.853 1.00 84.50 94 LEU A O 1
ATOM 643 N N . ALA A 1 95 ? 19.546 3.873 -20.818 1.00 79.94 95 ALA A N 1
ATOM 644 C CA . ALA A 1 95 ? 19.332 5.105 -20.068 1.00 79.94 95 ALA A CA 1
ATOM 645 C C . ALA A 1 95 ? 18.390 6.023 -20.861 1.00 79.94 95 ALA A C 1
ATOM 647 O O . ALA A 1 95 ? 18.783 6.576 -21.886 1.00 79.94 95 ALA A O 1
ATOM 648 N N . VAL A 1 96 ? 17.150 6.183 -20.394 1.00 82.62 96 VAL A N 1
ATOM 649 C CA . VAL A 1 96 ? 16.202 7.162 -20.948 1.00 82.62 96 VAL A CA 1
ATOM 650 C C . VAL A 1 96 ? 16.069 8.310 -19.959 1.00 82.62 96 VAL A C 1
ATOM 652 O O . VAL A 1 96 ? 15.704 8.093 -18.805 1.00 82.62 96 VAL A O 1
ATOM 655 N N . THR A 1 97 ? 16.358 9.528 -20.404 1.00 74.62 97 THR A N 1
ATOM 656 C CA . THR A 1 97 ? 16.166 10.755 -19.626 1.00 74.62 97 THR A CA 1
ATOM 657 C C . THR A 1 97 ? 15.216 11.679 -20.380 1.00 74.62 97 THR A C 1
ATOM 659 O O . THR A 1 97 ? 15.342 11.863 -21.589 1.00 74.62 97 THR A O 1
ATOM 662 N N . SER A 1 98 ? 14.239 12.266 -19.686 1.00 77.50 98 SER A N 1
ATOM 663 C CA . SER A 1 98 ? 13.491 13.406 -20.215 1.00 77.50 98 SER A CA 1
ATOM 664 C C . SER A 1 98 ? 14.151 14.690 -19.710 1.00 77.50 98 SER A C 1
ATOM 666 O O . SER A 1 98 ? 14.220 14.946 -18.511 1.00 77.50 98 SER A O 1
ATOM 668 N N . SER A 1 99 ? 14.680 15.513 -20.615 1.00 63.56 99 SER A N 1
ATOM 669 C CA . SER A 1 99 ? 15.122 16.863 -20.261 1.00 63.56 99 SER A CA 1
ATOM 670 C C . SER A 1 99 ? 13.901 17.794 -20.234 1.00 63.56 99 SER A C 1
ATOM 672 O O . SER A 1 99 ? 13.418 18.200 -21.290 1.00 63.56 99 SER A O 1
ATOM 674 N N . GLY A 1 100 ? 13.370 18.104 -19.044 1.00 64.06 100 GLY A N 1
ATOM 675 C CA . GLY A 1 100 ? 12.238 19.027 -18.838 1.00 64.06 100 GLY A CA 1
ATOM 676 C C . GLY A 1 100 ? 10.990 18.367 -18.234 1.00 64.06 100 GLY A C 1
ATOM 677 O O . GLY A 1 100 ? 11.050 17.247 -17.746 1.00 64.06 100 GLY A O 1
ATOM 678 N N . ALA A 1 101 ? 9.835 19.043 -18.280 1.00 60.12 101 ALA A N 1
ATOM 679 C CA . ALA A 1 101 ? 8.564 18.565 -17.701 1.00 60.12 101 ALA A CA 1
ATOM 680 C C . ALA A 1 101 ? 7.904 17.381 -18.457 1.00 60.12 101 ALA A C 1
ATOM 682 O O . ALA A 1 101 ? 6.749 17.040 -18.206 1.00 60.12 101 ALA A O 1
ATOM 683 N N . GLY A 1 102 ? 8.605 16.776 -19.420 1.00 62.84 102 GLY A N 1
ATOM 684 C CA . GLY A 1 102 ? 8.113 15.640 -20.195 1.00 62.84 102 GLY A CA 1
ATOM 685 C C . GLY A 1 102 ? 8.195 14.325 -19.417 1.00 62.84 102 GLY A C 1
ATOM 686 O O . GLY A 1 102 ? 9.122 14.101 -18.642 1.00 62.84 102 GLY A O 1
ATOM 687 N N . LEU A 1 103 ? 7.240 13.430 -19.665 1.00 62.53 103 LEU A N 1
ATOM 688 C CA . LEU A 1 103 ? 7.228 12.074 -19.115 1.00 62.53 103 LEU A CA 1
ATOM 689 C C . LEU A 1 103 ? 7.853 11.090 -20.110 1.00 62.53 103 LEU A C 1
ATOM 691 O O . LEU A 1 103 ? 7.600 11.181 -21.313 1.00 62.53 103 LEU A O 1
ATOM 695 N N . ILE A 1 104 ? 8.596 10.100 -19.609 1.00 77.00 104 ILE A N 1
ATOM 696 C CA . ILE A 1 104 ? 8.922 8.899 -20.387 1.00 77.00 104 ILE A CA 1
ATOM 697 C C . ILE A 1 104 ? 7.649 8.062 -20.455 1.00 77.00 104 ILE A C 1
ATOM 699 O O . ILE A 1 104 ? 7.169 7.565 -19.436 1.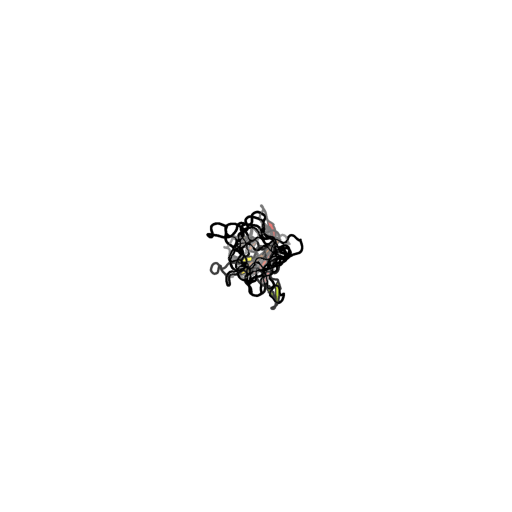00 77.00 104 ILE A O 1
ATOM 703 N N . ARG A 1 105 ? 7.082 7.923 -21.654 1.00 73.75 105 ARG A N 1
ATOM 704 C CA . ARG A 1 105 ? 5.871 7.135 -21.869 1.00 73.75 105 ARG A CA 1
ATOM 705 C C . ARG A 1 105 ? 6.216 5.848 -22.605 1.00 73.75 105 ARG A C 1
ATOM 707 O O . ARG A 1 105 ? 6.626 5.892 -23.758 1.00 73.75 105 ARG A O 1
ATOM 714 N N . ILE A 1 106 ? 6.008 4.715 -21.944 1.00 77.00 106 ILE A N 1
ATOM 715 C CA . ILE A 1 106 ? 6.081 3.386 -22.554 1.00 77.00 106 ILE A CA 1
ATOM 716 C C . ILE A 1 106 ? 4.633 2.919 -22.719 1.00 77.00 106 ILE A C 1
ATOM 718 O O . ILE A 1 106 ? 3.957 2.652 -21.729 1.00 77.00 106 ILE A O 1
ATOM 722 N N . GLN A 1 107 ? 4.126 2.904 -23.953 1.00 65.56 107 GLN A N 1
ATOM 723 C CA . GLN A 1 107 ? 2.773 2.435 -24.272 1.00 65.56 107 GLN A CA 1
ATOM 724 C C . GLN A 1 107 ? 2.871 1.222 -25.183 1.00 65.56 107 GLN A C 1
ATOM 726 O O . GLN A 1 107 ? 3.580 1.268 -26.186 1.00 65.56 107 GLN A O 1
ATOM 731 N N . ASN A 1 108 ? 2.118 0.174 -24.869 1.00 65.12 108 ASN A N 1
ATOM 732 C CA . ASN A 1 108 ? 1.804 -0.853 -25.847 1.00 65.12 108 ASN A CA 1
ATOM 733 C C . ASN A 1 108 ? 0.438 -0.526 -26.467 1.00 65.12 108 ASN A C 1
ATOM 735 O O . ASN A 1 108 ? -0.498 -0.183 -25.747 1.00 65.12 108 ASN A O 1
ATOM 739 N N . SER A 1 109 ? 0.337 -0.565 -27.798 1.00 61.72 109 SER A N 1
ATOM 740 C CA . SER A 1 109 ? -0.900 -0.231 -28.524 1.00 61.72 109 SER A CA 1
ATOM 741 C C . SER A 1 109 ? -1.848 -1.430 -28.694 1.00 61.72 109 SER A C 1
ATOM 743 O O . SER A 1 109 ? -2.889 -1.289 -29.332 1.00 61.72 109 SER A O 1
ATOM 745 N N . SER A 1 110 ? -1.514 -2.602 -28.139 1.00 63.88 110 SER A N 1
ATOM 746 C CA . SER A 1 110 ? -2.349 -3.809 -28.161 1.00 63.88 110 SER A CA 1
ATOM 747 C C . SER A 1 110 ? -2.822 -4.198 -26.751 1.00 63.88 110 SER A C 1
ATOM 749 O O . SER A 1 110 ? -2.111 -4.010 -25.765 1.00 63.88 110 SER A O 1
ATOM 751 N N . SER A 1 111 ? -4.041 -4.738 -26.641 1.00 53.59 111 SER A N 1
ATOM 752 C CA . SER A 1 111 ? -4.718 -5.030 -25.363 1.00 53.59 111 SER A CA 1
ATOM 753 C C . SER A 1 111 ? -4.098 -6.154 -24.513 1.00 53.59 111 SER A C 1
ATOM 755 O O . SER A 1 111 ? -4.653 -6.458 -23.460 1.00 53.59 111 SER A O 1
ATOM 757 N N . ALA A 1 112 ? -2.996 -6.784 -24.935 1.00 51.62 112 ALA A N 1
ATOM 758 C CA . ALA A 1 112 ? -2.473 -8.007 -24.310 1.00 51.62 112 ALA A CA 1
ATOM 759 C C . ALA A 1 112 ? -1.062 -7.896 -23.699 1.00 51.62 112 ALA A C 1
ATOM 761 O O . ALA A 1 112 ? -0.622 -8.842 -23.049 1.00 51.62 112 ALA A O 1
ATOM 762 N N . ASP A 1 113 ? -0.361 -6.771 -23.844 1.00 56.12 113 ASP A N 1
ATOM 763 C CA . ASP A 1 113 ? 1.068 -6.714 -23.524 1.00 56.12 113 ASP A CA 1
ATOM 764 C C . ASP A 1 113 ? 1.401 -5.882 -22.282 1.00 56.12 113 ASP A C 1
ATOM 766 O O . ASP A 1 113 ? 1.093 -4.695 -22.151 1.00 56.12 113 ASP A O 1
ATOM 770 N N . THR A 1 114 ? 2.120 -6.528 -21.376 1.00 59.31 114 THR A N 1
ATOM 771 C CA . THR A 1 114 ? 2.695 -5.953 -20.160 1.00 59.31 114 THR A CA 1
ATOM 772 C C . THR A 1 114 ? 4.075 -5.343 -20.425 1.00 59.31 114 THR A C 1
ATOM 774 O O . THR A 1 114 ? 4.850 -5.895 -21.201 1.00 59.31 114 THR A O 1
ATOM 777 N N . ILE A 1 115 ? 4.456 -4.286 -19.698 1.00 69.31 115 ILE A N 1
ATOM 778 C CA . ILE A 1 115 ? 5.873 -3.901 -19.569 1.00 69.31 115 ILE A CA 1
ATOM 779 C C . ILE A 1 115 ? 6.538 -4.923 -18.639 1.00 69.31 115 ILE A C 1
ATOM 781 O O . ILE A 1 115 ? 6.279 -4.917 -17.435 1.00 69.31 115 ILE A O 1
ATOM 785 N N . GLN A 1 116 ? 7.367 -5.816 -19.184 1.00 64.31 116 GLN A N 1
ATOM 786 C CA . GLN A 1 116 ? 8.084 -6.828 -18.402 1.00 64.31 116 GLN A CA 1
ATOM 787 C C . GLN A 1 116 ? 9.560 -6.450 -18.254 1.00 64.31 116 GLN A C 1
ATOM 789 O O . GLN A 1 116 ? 10.245 -6.199 -19.241 1.00 64.31 116 GLN A O 1
ATOM 794 N N . LEU A 1 117 ? 10.059 -6.448 -17.017 1.00 68.00 117 LEU A N 1
ATOM 795 C CA . LEU A 1 117 ? 11.491 -6.464 -16.724 1.00 68.00 117 LEU A CA 1
ATOM 796 C C . LEU A 1 117 ? 11.854 -7.903 -16.342 1.00 68.00 117 LEU A C 1
ATOM 798 O O . LEU A 1 117 ? 11.490 -8.374 -15.264 1.00 68.00 117 LEU A O 1
ATOM 802 N N . GLN A 1 118 ? 12.501 -8.625 -17.253 1.00 57.84 118 GLN A N 1
ATOM 803 C CA . GLN A 1 118 ? 12.903 -10.018 -17.051 1.00 57.84 118 GLN A CA 1
ATOM 804 C C . GLN A 1 118 ? 14.416 -10.099 -16.827 1.00 57.84 118 GLN A C 1
ATOM 806 O O . GLN A 1 118 ? 15.186 -9.355 -17.435 1.00 57.84 118 GLN A O 1
ATOM 811 N N . GLY A 1 119 ? 14.849 -11.010 -15.956 1.00 54.00 119 GLY A N 1
ATOM 812 C CA . GLY A 1 119 ? 16.248 -11.422 -15.901 1.00 54.00 119 GLY A CA 1
ATOM 813 C C . GLY A 1 119 ? 16.638 -12.205 -17.160 1.00 54.00 119 GLY A C 1
ATOM 814 O O . GLY A 1 119 ? 15.781 -12.715 -17.876 1.00 54.00 119 GLY A O 1
ATOM 815 N N . GLY A 1 120 ? 17.943 -12.347 -17.421 1.00 55.12 120 GLY A N 1
ATOM 816 C CA . GLY A 1 120 ? 18.450 -13.151 -18.547 1.00 55.12 120 GLY A CA 1
ATOM 817 C C . GLY A 1 120 ? 18.110 -14.650 -18.470 1.00 55.12 120 GLY A C 1
ATOM 818 O O . GLY A 1 120 ? 18.340 -15.377 -19.428 1.00 55.12 120 GLY A O 1
ATOM 819 N N . ASP A 1 121 ? 17.555 -15.100 -17.343 1.00 59.69 121 ASP A N 1
ATOM 820 C CA . ASP A 1 121 ? 17.002 -16.435 -17.099 1.00 59.69 121 ASP A CA 1
ATOM 821 C C . ASP A 1 121 ? 15.506 -16.549 -17.467 1.00 59.69 121 ASP A C 1
ATOM 823 O O . ASP A 1 121 ? 14.900 -17.590 -17.228 1.00 59.69 121 ASP A O 1
ATOM 827 N N . GLY A 1 122 ? 14.893 -15.489 -18.011 1.00 52.66 122 GLY A N 1
ATOM 828 C CA . GLY A 1 122 ? 13.456 -15.426 -18.308 1.00 52.66 122 GLY A CA 1
ATOM 829 C C . GLY A 1 122 ? 12.577 -15.260 -17.064 1.00 52.66 122 GLY A C 1
ATOM 830 O O . GLY A 1 122 ? 11.352 -15.186 -17.173 1.00 52.66 122 GLY A O 1
ATOM 831 N N . SER A 1 123 ? 13.176 -15.170 -15.871 1.00 49.72 123 SER A N 1
ATOM 832 C CA . SER A 1 123 ? 12.440 -14.927 -14.635 1.00 49.72 123 SER A CA 1
ATOM 833 C C . SER A 1 123 ? 11.971 -13.475 -14.597 1.00 49.72 123 SER A C 1
ATOM 835 O O . SER A 1 123 ? 12.775 -12.543 -14.686 1.00 49.72 123 SER A O 1
ATOM 837 N N . ILE A 1 124 ? 10.672 -13.261 -14.379 1.00 55.31 124 ILE A N 1
ATOM 838 C CA . ILE A 1 124 ? 10.128 -11.940 -14.049 1.00 55.31 124 ILE A CA 1
ATOM 839 C C . ILE A 1 124 ? 10.600 -11.597 -12.633 1.00 55.31 124 ILE A C 1
ATOM 841 O O . ILE A 1 124 ? 9.986 -11.975 -11.633 1.00 55.31 124 ILE A O 1
ATOM 845 N N . ARG A 1 125 ? 11.728 -10.895 -12.533 1.00 53.16 125 ARG A N 1
ATOM 846 C CA . ARG A 1 125 ? 12.252 -10.382 -11.267 1.00 53.16 125 ARG A CA 1
ATOM 847 C C . ARG A 1 125 ? 11.516 -9.092 -10.939 1.00 53.16 125 ARG A C 1
ATOM 849 O O . ARG A 1 125 ? 12.058 -8.026 -11.163 1.00 53.16 125 ARG A O 1
ATOM 856 N N . GLN A 1 126 ? 10.277 -9.270 -10.469 1.00 56.69 126 GLN A N 1
ATOM 857 C CA . GLN A 1 126 ? 9.504 -8.405 -9.572 1.00 56.69 126 GLN A CA 1
ATOM 858 C C . GLN A 1 126 ? 9.477 -6.903 -9.916 1.00 56.69 126 GLN A C 1
ATOM 860 O O . GLN A 1 126 ? 10.507 -6.248 -9.965 1.00 56.69 126 GLN A O 1
ATOM 865 N N . VAL A 1 127 ? 8.260 -6.368 -10.114 1.00 58.66 127 VAL A N 1
ATOM 866 C CA . VAL A 1 127 ? 7.915 -4.938 -10.262 1.00 58.66 127 VAL A CA 1
ATOM 867 C C . VAL A 1 127 ? 9.012 -4.035 -9.701 1.00 58.66 127 VAL A C 1
ATOM 869 O O . VAL A 1 127 ? 9.283 -4.120 -8.509 1.00 58.66 127 VAL A O 1
ATOM 872 N N . VAL A 1 128 ? 9.632 -3.257 -10.601 1.00 56.31 128 VAL A N 1
ATOM 873 C CA . VAL A 1 128 ? 10.488 -2.073 -10.409 1.00 56.31 128 VAL A CA 1
ATOM 874 C C . VAL A 1 128 ? 10.673 -1.708 -8.929 1.00 56.31 128 VAL A C 1
ATOM 876 O O . VAL A 1 128 ? 9.688 -1.559 -8.216 1.00 56.31 128 VAL A O 1
ATOM 879 N N . ASN A 1 129 ? 11.894 -1.426 -8.466 1.00 52.72 129 ASN A N 1
ATOM 880 C CA . ASN A 1 129 ? 12.045 -0.527 -7.314 1.00 52.72 129 ASN A CA 1
ATOM 881 C C . ASN A 1 129 ? 11.384 0.814 -7.688 1.00 52.72 129 ASN A C 1
ATOM 883 O O . ASN A 1 129 ? 12.042 1.705 -8.227 1.00 52.72 129 ASN A O 1
ATOM 887 N N . ILE A 1 130 ? 10.060 0.922 -7.530 1.00 62.12 130 ILE A N 1
ATOM 888 C CA . ILE A 1 130 ? 9.296 2.110 -7.873 1.00 62.12 130 ILE A CA 1
ATOM 889 C C . ILE A 1 130 ? 9.588 3.070 -6.730 1.00 62.12 130 ILE A C 1
ATOM 891 O O . ILE A 1 130 ? 8.895 3.068 -5.716 1.00 62.12 130 ILE A O 1
ATOM 895 N N . ASN A 1 131 ? 10.624 3.893 -6.888 1.00 53.41 131 ASN A N 1
ATOM 896 C CA . ASN A 1 131 ? 10.810 5.076 -6.057 1.00 53.41 131 ASN A CA 1
ATOM 897 C C . ASN A 1 131 ? 9.762 6.126 -6.467 1.00 53.41 131 ASN A C 1
ATOM 899 O O . ASN A 1 131 ? 10.064 7.134 -7.106 1.00 53.41 131 ASN A O 1
ATOM 903 N N . SER A 1 132 ? 8.493 5.805 -6.209 1.00 57.91 132 SER A N 1
ATOM 904 C CA . SER A 1 132 ? 7.364 6.690 -6.449 1.00 57.91 132 SER A CA 1
ATOM 905 C C . SER A 1 132 ? 7.288 7.677 -5.296 1.00 57.91 132 SER A C 1
ATOM 907 O O . SER A 1 132 ? 7.100 7.279 -4.152 1.00 57.91 132 SER A O 1
ATOM 909 N N . SER A 1 133 ? 7.349 8.971 -5.604 1.00 57.12 133 SER A N 1
ATOM 910 C CA . SER A 1 133 ? 6.980 10.019 -4.645 1.00 57.12 133 SER A CA 1
ATOM 911 C C . SER A 1 133 ? 5.453 10.112 -4.431 1.00 57.12 133 SER A C 1
ATOM 913 O O . SER A 1 133 ? 5.009 10.945 -3.645 1.00 57.12 133 SER A O 1
ATOM 915 N N . GLY A 1 134 ? 4.649 9.307 -5.144 1.00 56.62 134 GLY A N 1
ATOM 916 C CA . GLY A 1 134 ? 3.180 9.304 -5.114 1.00 56.62 134 GLY A CA 1
ATOM 917 C C . GLY A 1 134 ? 2.554 7.900 -5.027 1.00 56.62 134 GLY A C 1
ATOM 918 O O . GLY A 1 134 ? 3.199 6.937 -4.619 1.00 56.62 134 GLY A O 1
ATOM 919 N N . ILE A 1 135 ? 1.285 7.777 -5.423 1.00 60.03 135 ILE A N 1
ATOM 920 C CA . ILE A 1 135 ? 0.452 6.571 -5.241 1.00 60.03 135 ILE A CA 1
ATOM 921 C C . ILE A 1 135 ? 0.797 5.466 -6.258 1.00 60.03 135 ILE A C 1
ATOM 923 O O . ILE A 1 135 ? 0.966 5.738 -7.445 1.00 60.03 135 ILE A O 1
ATOM 927 N N . VAL A 1 136 ? 0.814 4.205 -5.806 1.00 70.38 136 VAL A N 1
ATOM 928 C CA . VAL A 1 136 ? 0.833 3.012 -6.672 1.00 70.38 136 VAL A CA 1
ATOM 929 C C . VAL A 1 136 ? -0.586 2.441 -6.769 1.00 70.38 136 VAL A C 1
ATOM 931 O O . VAL A 1 136 ? -1.122 1.943 -5.782 1.00 70.38 136 VAL A O 1
ATOM 934 N N . THR A 1 137 ? -1.205 2.491 -7.951 1.00 63.44 137 THR A N 1
ATOM 935 C CA . THR A 1 137 ? -2.530 1.893 -8.203 1.00 63.44 137 THR A CA 1
ATOM 936 C C . THR A 1 137 ? -2.376 0.539 -8.897 1.00 63.44 137 THR A C 1
ATOM 938 O O . THR A 1 137 ? -1.886 0.474 -10.022 1.00 63.44 137 THR A O 1
ATOM 941 N N . ALA A 1 138 ? -2.821 -0.545 -8.254 1.00 65.19 138 ALA A N 1
ATOM 942 C CA . ALA A 1 138 ? -2.826 -1.894 -8.824 1.00 65.19 138 ALA A CA 1
ATOM 943 C C . ALA A 1 138 ? -4.266 -2.409 -8.971 1.00 65.19 138 ALA A C 1
ATOM 945 O O . ALA A 1 138 ? -4.999 -2.477 -7.990 1.00 65.19 138 ALA A O 1
ATOM 946 N N . GLN A 1 139 ? -4.668 -2.797 -10.187 1.00 62.59 139 GLN A N 1
ATOM 947 C CA . GLN A 1 139 ? -6.046 -3.233 -10.476 1.00 62.59 139 GLN A CA 1
ATOM 948 C C . GLN A 1 139 ? -6.433 -4.522 -9.734 1.00 62.59 139 GLN A C 1
ATOM 950 O O . GLN A 1 139 ? -7.564 -4.659 -9.290 1.00 62.59 139 GLN A O 1
ATOM 955 N N . GLN A 1 140 ? -5.473 -5.433 -9.541 1.00 61.09 140 GLN A N 1
ATOM 956 C CA . GLN A 1 140 ? -5.663 -6.701 -8.823 1.00 61.09 140 GLN A CA 1
ATOM 957 C C . GLN A 1 140 ? -5.150 -6.641 -7.370 1.00 61.09 140 GLN A C 1
ATOM 959 O O . GLN A 1 140 ? -4.901 -7.676 -6.752 1.00 61.09 140 GLN A O 1
ATOM 964 N N . GLY A 1 141 ? -4.955 -5.431 -6.838 1.00 62.28 141 GLY A N 1
ATOM 965 C CA . GLY A 1 141 ? -4.441 -5.196 -5.491 1.00 62.28 141 GLY A CA 1
ATOM 966 C C . GLY A 1 141 ? -2.915 -5.271 -5.364 1.00 62.28 141 GLY A C 1
ATOM 967 O O . GLY A 1 141 ? -2.187 -5.624 -6.294 1.00 62.28 141 GLY A O 1
ATOM 968 N N . ILE A 1 142 ? -2.431 -4.907 -4.176 1.00 73.12 142 ILE A N 1
ATOM 969 C CA . ILE A 1 142 ? -1.018 -4.958 -3.788 1.00 73.12 142 ILE A CA 1
ATOM 970 C C . ILE A 1 142 ? -0.848 -6.148 -2.838 1.00 73.12 142 ILE A C 1
ATOM 972 O O . ILE A 1 142 ? -1.438 -6.172 -1.762 1.00 73.12 142 ILE A O 1
ATOM 976 N N . ARG A 1 143 ? -0.047 -7.148 -3.229 1.00 63.62 143 ARG A N 1
ATOM 977 C CA . ARG A 1 143 ? 0.310 -8.271 -2.346 1.00 63.62 143 ARG A CA 1
ATOM 978 C C . ARG A 1 143 ? 1.529 -7.894 -1.510 1.00 63.62 143 ARG A C 1
ATOM 980 O O . ARG A 1 143 ? 2.592 -7.643 -2.069 1.00 63.62 143 ARG A O 1
ATOM 987 N N . ILE A 1 144 ? 1.378 -7.901 -0.190 1.00 67.81 144 ILE A N 1
ATOM 988 C CA . ILE A 1 144 ? 2.462 -7.658 0.769 1.00 67.81 144 ILE A CA 1
ATOM 989 C C . ILE A 1 144 ? 2.846 -9.016 1.364 1.00 67.81 144 ILE A C 1
ATOM 991 O O . ILE A 1 144 ? 2.017 -9.679 1.986 1.00 67.81 144 ILE A O 1
ATOM 995 N N . GLY A 1 145 ? 4.066 -9.482 1.094 1.00 53.97 145 GLY A N 1
ATOM 996 C CA . GLY A 1 145 ? 4.557 -10.771 1.588 1.00 53.97 145 GLY A CA 1
ATOM 997 C C . GLY A 1 145 ? 4.959 -10.727 3.065 1.00 53.97 145 GLY A C 1
ATOM 998 O O . GLY A 1 145 ? 5.158 -9.659 3.641 1.00 53.97 145 GLY A O 1
ATOM 999 N N . ALA A 1 146 ? 5.131 -11.900 3.675 1.00 45.16 146 ALA A N 1
ATOM 1000 C CA . ALA A 1 146 ? 5.669 -11.999 5.027 1.00 45.16 146 ALA A CA 1
ATOM 1001 C C . ALA A 1 146 ? 7.096 -11.415 5.077 1.00 45.16 146 ALA A C 1
ATOM 1003 O O . ALA A 1 146 ? 7.984 -11.883 4.365 1.00 45.16 146 ALA A O 1
ATOM 1004 N N . GLY A 1 147 ? 7.308 -10.394 5.913 1.00 51.06 147 GLY A N 1
ATOM 1005 C CA . GLY A 1 147 ? 8.634 -9.829 6.185 1.00 51.06 147 GLY A CA 1
ATOM 1006 C C . GLY A 1 147 ? 9.078 -8.654 5.307 1.00 51.06 147 GLY A C 1
ATOM 1007 O O . GLY A 1 147 ? 10.253 -8.305 5.363 1.00 51.06 147 GLY A O 1
ATOM 1008 N N . GLN A 1 148 ? 8.193 -8.027 4.522 1.00 52.12 148 GLN A N 1
ATOM 1009 C CA . GLN A 1 148 ? 8.512 -6.779 3.807 1.00 52.12 148 GLN A CA 1
ATOM 1010 C C . GLN A 1 148 ? 7.534 -5.656 4.191 1.00 52.12 148 GLN A C 1
ATOM 1012 O O . GLN A 1 148 ? 6.319 -5.825 4.096 1.00 52.12 148 GLN A O 1
ATOM 1017 N N . SER A 1 149 ? 8.067 -4.523 4.657 1.00 52.78 149 SER A N 1
ATOM 1018 C CA . SER A 1 149 ? 7.299 -3.369 5.157 1.00 52.78 149 SER A CA 1
ATOM 1019 C C . SER A 1 149 ? 6.890 -2.404 4.033 1.00 52.78 149 SER A C 1
ATOM 1021 O O . SER A 1 149 ? 7.655 -2.190 3.098 1.00 52.78 149 SER A O 1
ATOM 1023 N N . ILE A 1 150 ? 5.722 -1.753 4.154 1.00 59.06 150 ILE A N 1
ATOM 1024 C CA . ILE A 1 150 ? 5.274 -0.629 3.289 1.00 59.06 150 ILE A CA 1
ATOM 1025 C C . ILE A 1 150 ? 5.685 0.724 3.907 1.00 59.06 150 ILE A C 1
ATOM 1027 O O . ILE A 1 150 ? 4.919 1.682 3.938 1.00 59.06 150 ILE A O 1
ATOM 1031 N N . GLY A 1 151 ? 6.881 0.799 4.482 1.00 57.34 151 GLY A N 1
ATOM 1032 C CA . GLY A 1 151 ? 7.355 1.974 5.210 1.00 57.34 151 GLY A CA 1
ATOM 1033 C C . GLY A 1 151 ? 8.864 2.119 5.092 1.00 57.34 151 GLY A C 1
ATOM 1034 O O . GLY A 1 151 ? 9.556 1.151 4.773 1.00 57.34 151 GLY A O 1
ATOM 1035 N N . SER A 1 152 ? 9.381 3.323 5.345 1.00 48.38 152 SER A N 1
ATOM 1036 C CA . SER A 1 152 ? 10.824 3.525 5.483 1.00 48.38 152 SER A CA 1
ATOM 1037 C C . SER A 1 152 ? 11.338 2.642 6.619 1.00 48.38 152 SER A C 1
ATOM 1039 O O . SER A 1 152 ? 10.830 2.748 7.733 1.00 48.38 152 SER A O 1
ATOM 1041 N N . ASP A 1 153 ? 12.283 1.760 6.303 1.00 48.09 153 ASP A N 1
ATOM 1042 C CA . ASP A 1 153 ? 13.128 0.977 7.213 1.00 48.09 153 ASP A CA 1
ATOM 1043 C C . ASP A 1 153 ? 12.545 0.756 8.631 1.00 48.09 153 ASP A C 1
ATOM 1045 O O . ASP A 1 153 ? 12.954 1.377 9.611 1.00 48.09 153 ASP A O 1
ATOM 1049 N N . GLY A 1 154 ? 11.517 -0.097 8.733 1.00 52.56 154 GLY A N 1
ATOM 1050 C CA . GLY A 1 154 ? 10.927 -0.512 10.016 1.00 52.56 154 GLY A CA 1
ATOM 1051 C C . GLY A 1 154 ? 9.685 0.255 10.497 1.00 52.56 154 GLY A C 1
ATOM 1052 O O . GLY A 1 154 ? 9.124 -0.117 11.527 1.00 52.56 154 GLY A O 1
ATOM 1053 N N . ALA A 1 155 ? 9.199 1.268 9.772 1.00 56.09 155 ALA A N 1
ATOM 1054 C CA . ALA A 1 155 ? 7.931 1.929 10.099 1.00 56.09 155 ALA A CA 1
ATOM 1055 C C . ALA A 1 155 ? 6.712 1.037 9.776 1.00 56.09 155 ALA A C 1
ATOM 1057 O O . ALA A 1 155 ? 6.651 0.395 8.724 1.00 56.09 155 ALA A O 1
ATOM 1058 N N . ALA A 1 156 ? 5.732 1.005 10.686 1.00 59.09 156 ALA A N 1
ATOM 1059 C CA . ALA A 1 156 ? 4.479 0.274 10.508 1.00 59.09 156 ALA A CA 1
ATOM 1060 C C . ALA A 1 156 ? 3.692 0.788 9.290 1.00 59.09 156 ALA A C 1
ATOM 1062 O O . ALA A 1 156 ? 3.747 1.968 8.947 1.00 59.09 156 ALA A O 1
ATOM 1063 N N . VAL A 1 157 ? 2.925 -0.099 8.653 1.00 66.44 157 VAL A N 1
ATOM 1064 C CA . VAL A 1 157 ? 2.005 0.277 7.573 1.00 66.4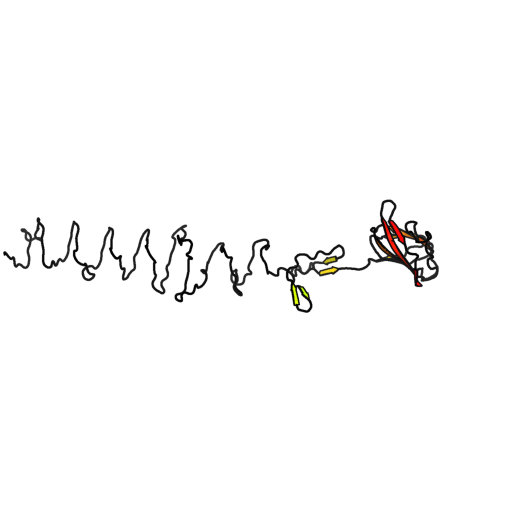4 157 VAL A CA 1
ATOM 1065 C C . VAL A 1 157 ? 0.932 1.210 8.140 1.00 66.44 157 VAL A C 1
ATOM 1067 O O . VAL A 1 157 ? 0.153 0.798 8.997 1.00 66.44 157 VAL A O 1
ATOM 1070 N N . VAL A 1 158 ? 0.882 2.457 7.665 1.00 64.19 158 VAL A N 1
ATOM 1071 C CA . VAL A 1 158 ? -0.174 3.413 8.026 1.00 64.19 158 VAL A CA 1
ATOM 1072 C C . VAL A 1 158 ? -1.289 3.319 6.990 1.00 64.19 158 VAL A C 1
ATOM 1074 O O . VAL A 1 158 ? -1.107 3.680 5.828 1.00 64.19 158 VAL A O 1
ATOM 1077 N N . TYR A 1 159 ? -2.447 2.814 7.411 1.00 69.69 159 TYR A N 1
ATOM 1078 C CA . TYR A 1 159 ? -3.662 2.829 6.604 1.00 69.69 159 TYR A CA 1
ATOM 1079 C C . TYR A 1 159 ? -4.402 4.154 6.820 1.00 69.69 159 TYR A C 1
ATOM 1081 O O . TYR A 1 159 ? -4.752 4.497 7.947 1.00 69.69 159 TYR A O 1
ATOM 1089 N N . TYR A 1 160 ? -4.651 4.894 5.740 1.00 61.09 160 TYR A N 1
ATOM 1090 C CA . TYR A 1 160 ? -5.464 6.109 5.765 1.00 61.09 160 TYR A CA 1
ATOM 1091 C C . TYR A 1 160 ? -6.889 5.763 5.304 1.00 61.09 160 TYR A C 1
ATOM 1093 O O . TYR A 1 160 ? -7.096 5.439 4.137 1.00 61.09 160 TYR A O 1
ATOM 1101 N N . GLY A 1 161 ? -7.864 5.806 6.217 1.00 67.75 161 GLY A N 1
ATOM 1102 C CA . GLY A 1 161 ? -9.275 5.489 5.956 1.00 67.75 161 GLY A CA 1
ATOM 1103 C C . GLY A 1 161 ? -9.981 4.919 7.193 1.00 67.75 161 GLY A C 1
ATOM 1104 O O . GLY A 1 161 ? -9.373 4.807 8.253 1.00 67.75 161 GLY A O 1
ATOM 1105 N N . ASP A 1 162 ? -11.250 4.528 7.053 1.00 62.41 162 ASP A N 1
ATOM 1106 C CA . ASP A 1 162 ? -12.071 3.976 8.151 1.00 62.41 162 ASP A CA 1
ATOM 1107 C C . ASP A 1 162 ? -11.842 2.476 8.434 1.00 62.41 162 ASP A C 1
ATOM 1109 O O . ASP A 1 162 ? -12.317 1.945 9.433 1.00 62.41 162 ASP A O 1
ATOM 1113 N N . GLY A 1 163 ? -11.107 1.789 7.559 1.00 63.41 163 GLY A N 1
ATOM 1114 C CA . GLY A 1 163 ? -10.730 0.383 7.705 1.00 63.41 163 GLY A CA 1
ATOM 1115 C C . GLY A 1 163 ? -11.847 -0.604 7.366 1.00 63.41 163 GLY A C 1
ATOM 1116 O O . GLY A 1 163 ? -11.656 -1.801 7.558 1.00 63.41 163 GLY A O 1
ATOM 1117 N N . SER A 1 164 ? -12.976 -0.136 6.824 1.00 64.25 164 SER A N 1
ATOM 1118 C CA . SER A 1 164 ? -14.177 -0.944 6.547 1.00 64.25 164 SER A CA 1
ATOM 1119 C C . SER A 1 164 ? -13.947 -2.150 5.624 1.00 64.25 164 SER A C 1
ATOM 1121 O O . SER A 1 164 ? -14.674 -3.132 5.717 1.00 64.25 164 SER A O 1
ATOM 1123 N N . ASN A 1 165 ? -12.914 -2.102 4.775 1.00 64.88 165 ASN A N 1
ATOM 1124 C CA . ASN A 1 165 ? -12.556 -3.168 3.830 1.00 64.88 165 ASN A CA 1
ATOM 1125 C C . ASN A 1 165 ? -11.361 -4.034 4.287 1.00 64.88 165 ASN A C 1
ATOM 1127 O O . ASN A 1 165 ? -10.853 -4.843 3.510 1.00 64.88 165 ASN A O 1
ATOM 1131 N N . LEU A 1 166 ? -10.859 -3.851 5.514 1.00 69.81 166 LEU A N 1
ATOM 1132 C CA . LEU A 1 166 ? -9.789 -4.679 6.078 1.00 69.81 166 LEU A CA 1
ATOM 1133 C C . LEU A 1 166 ? -10.385 -5.951 6.699 1.00 69.81 166 LEU A C 1
ATOM 1135 O O . LEU A 1 166 ? -10.709 -5.992 7.884 1.00 69.81 166 LEU A O 1
ATOM 1139 N N . GLU A 1 167 ? -10.521 -7.008 5.900 1.00 61.97 167 GLU A N 1
ATOM 1140 C CA . GLU A 1 167 ? -10.969 -8.326 6.369 1.00 61.97 167 GLU A CA 1
ATOM 1141 C C . GLU A 1 167 ? -9.794 -9.179 6.894 1.00 61.97 167 GLU A C 1
ATOM 1143 O O . GLU A 1 167 ? -8.661 -9.068 6.425 1.00 61.97 167 GLU A O 1
ATOM 1148 N N . GLY A 1 168 ? -10.038 -10.042 7.890 1.00 56.59 168 GLY A N 1
ATOM 1149 C CA . GLY A 1 168 ? -9.014 -10.943 8.453 1.00 56.59 168 GLY A CA 1
ATOM 1150 C C . GLY A 1 168 ? -7.968 -10.278 9.364 1.00 56.59 168 GLY A C 1
ATOM 1151 O O . GLY A 1 168 ? -7.059 -10.953 9.850 1.00 56.59 168 GLY A O 1
ATOM 1152 N N . VAL A 1 169 ? -8.100 -8.977 9.634 1.00 63.84 169 VAL A N 1
ATOM 1153 C CA . VAL A 1 169 ? -7.276 -8.240 10.601 1.00 63.84 169 VAL A CA 1
ATOM 1154 C C . VAL A 1 169 ? -7.909 -8.345 11.991 1.00 63.84 169 VAL A C 1
ATOM 1156 O O . VAL A 1 169 ? -9.035 -7.901 12.201 1.00 63.84 169 VAL A O 1
ATOM 1159 N N . VAL A 1 170 ? -7.182 -8.897 12.970 1.00 57.69 170 VAL A N 1
ATOM 1160 C CA . VAL A 1 170 ? -7.596 -8.877 14.386 1.00 57.69 170 VAL A CA 1
ATOM 1161 C C . VAL A 1 170 ? -7.349 -7.476 14.945 1.00 57.69 170 VAL A C 1
ATOM 1163 O O . VAL A 1 170 ? -6.310 -7.202 15.542 1.00 57.69 170 VAL A O 1
ATOM 1166 N N . SER A 1 171 ? -8.291 -6.565 14.721 1.00 58.53 171 SER A N 1
ATOM 1167 C 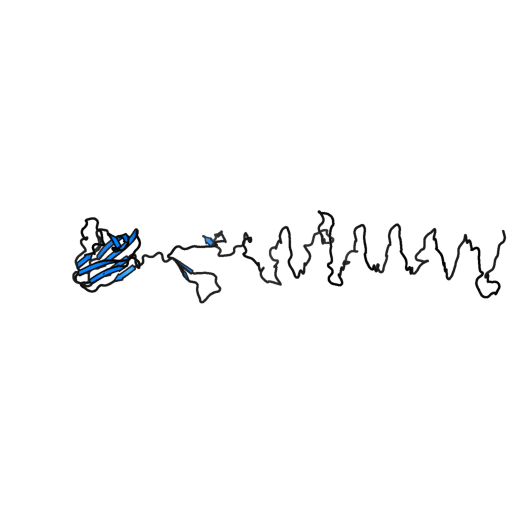CA . SER A 1 171 ? -8.293 -5.243 15.348 1.00 58.53 171 SER A CA 1
ATOM 1168 C C . SER A 1 171 ? -9.132 -5.312 16.629 1.00 58.53 171 SER A C 1
ATOM 1170 O O . SER A 1 171 ? -10.342 -5.120 16.600 1.00 58.53 171 SER A O 1
ATOM 1172 N N . GLY A 1 172 ? -8.508 -5.671 17.755 1.00 60.72 172 GLY A N 1
ATOM 1173 C CA . GLY A 1 172 ? -9.139 -5.641 19.085 1.00 60.72 172 GLY A CA 1
ATOM 1174 C C . GLY A 1 172 ? -9.318 -7.012 19.751 1.00 60.72 172 GLY A C 1
ATOM 1175 O O . GLY A 1 172 ? -9.990 -7.888 19.221 1.00 60.72 172 GLY A O 1
ATOM 1176 N N . ILE A 1 173 ? -8.671 -7.161 20.918 1.00 62.66 173 ILE A N 1
ATOM 1177 C CA . ILE A 1 173 ? -8.747 -8.219 21.953 1.00 62.66 173 ILE A CA 1
ATOM 1178 C C . ILE A 1 173 ? -8.945 -9.671 21.453 1.00 62.66 173 ILE A C 1
ATOM 1180 O O . ILE A 1 173 ? -10.011 -10.085 21.011 1.00 62.66 173 ILE A O 1
ATOM 1184 N N . THR A 1 174 ? -7.927 -10.519 21.657 1.00 55.59 174 THR A N 1
ATOM 1185 C CA . THR A 1 174 ? -8.032 -11.975 21.440 1.00 55.59 174 THR A CA 1
ATOM 1186 C C . THR A 1 174 ? -8.786 -12.645 22.589 1.00 55.59 174 THR A C 1
ATOM 1188 O O . THR A 1 174 ? -8.270 -12.727 23.703 1.00 55.59 174 THR A O 1
ATOM 1191 N N . LEU A 1 175 ? -9.966 -13.208 22.320 1.00 54.78 175 LEU A N 1
ATOM 1192 C CA . LEU A 1 175 ? -10.675 -14.040 23.295 1.00 54.78 175 LEU A CA 1
ATOM 1193 C C . LEU A 1 175 ? -10.147 -15.480 23.253 1.00 54.78 175 LEU A C 1
ATOM 1195 O O . LEU A 1 175 ? -10.250 -16.172 22.233 1.00 54.78 175 LEU A O 1
ATOM 1199 N N . ARG A 1 176 ? -9.582 -15.937 24.377 1.00 50.66 176 ARG A N 1
ATOM 1200 C CA . ARG A 1 176 ? -9.117 -17.317 24.575 1.00 50.66 176 ARG A CA 1
ATOM 1201 C C . ARG A 1 176 ? -9.993 -18.012 25.610 1.00 50.66 176 ARG A C 1
ATOM 1203 O O . ARG A 1 176 ? -10.122 -17.528 26.728 1.00 50.66 176 ARG A O 1
ATOM 1210 N N . GLN A 1 177 ? -10.519 -19.183 25.264 1.00 45.50 177 GLN A N 1
ATOM 1211 C CA . GLN A 1 177 ? -11.175 -20.086 26.211 1.00 45.50 177 GLN A CA 1
ATOM 1212 C C . GLN A 1 177 ? -10.402 -21.404 26.224 1.00 45.50 177 GLN A C 1
ATOM 1214 O O . GLN A 1 177 ? -10.158 -21.977 25.164 1.00 45.50 177 GLN A O 1
ATOM 1219 N N . ALA A 1 178 ? -9.984 -21.867 27.407 1.00 40.03 178 ALA A N 1
ATOM 1220 C CA . ALA A 1 178 ? -9.208 -23.104 27.571 1.00 40.03 178 ALA A CA 1
ATOM 1221 C C . ALA A 1 178 ? -7.988 -23.194 26.624 1.00 40.03 178 ALA A C 1
ATOM 1223 O O . ALA A 1 178 ? -7.713 -24.221 26.010 1.00 40.03 178 ALA A O 1
ATOM 1224 N N . GLY A 1 179 ? -7.277 -22.075 26.450 1.00 41.94 179 GLY A N 1
ATOM 1225 C CA . GLY A 1 179 ? -6.069 -22.013 25.626 1.00 41.94 179 GLY A CA 1
ATOM 1226 C C . GLY A 1 179 ? -6.304 -21.929 24.115 1.00 41.94 179 GLY A C 1
ATOM 1227 O O . GLY A 1 179 ? -5.333 -21.700 23.398 1.00 41.94 179 GLY A O 1
ATOM 1228 N N . THR A 1 180 ? -7.542 -22.020 23.621 1.00 36.41 180 THR A N 1
ATOM 1229 C CA . THR A 1 180 ? -7.860 -21.863 22.191 1.00 36.41 180 THR A CA 1
ATOM 1230 C C . THR A 1 180 ? -8.494 -20.505 21.912 1.00 36.41 180 THR A C 1
ATOM 1232 O O . THR A 1 180 ? -9.409 -20.078 22.617 1.00 36.41 180 THR A O 1
ATOM 1235 N N . THR A 1 181 ? -8.018 -19.823 20.872 1.00 45.00 181 THR A N 1
ATOM 1236 C CA . THR A 1 181 ? -8.630 -18.587 20.372 1.00 45.00 181 THR A CA 1
ATOM 1237 C C . THR A 1 181 ? -9.991 -18.905 19.763 1.00 45.00 181 THR A C 1
ATOM 1239 O O . THR A 1 181 ? -10.097 -19.845 18.975 1.00 45.00 181 THR A O 1
ATOM 1242 N N . LYS A 1 182 ? -11.029 -18.155 20.142 1.00 51.59 182 LYS A N 1
ATOM 1243 C CA . LYS A 1 182 ? -12.404 -18.419 19.687 1.00 51.59 182 LYS A CA 1
ATOM 1244 C C . LYS A 1 182 ? -12.943 -17.409 18.674 1.00 51.59 182 LYS A C 1
ATOM 1246 O O . LYS A 1 182 ? -13.804 -17.808 17.905 1.00 51.59 182 LYS A O 1
ATOM 1251 N N . ASN A 1 183 ? -12.430 -16.174 18.636 1.00 51.00 183 ASN A N 1
ATOM 1252 C CA . ASN A 1 183 ? -12.549 -15.222 17.519 1.00 51.00 183 ASN A CA 1
ATOM 1253 C C . ASN A 1 183 ? -11.847 -13.898 17.871 1.00 51.00 183 ASN A C 1
ATOM 1255 O O . ASN A 1 183 ? -11.816 -13.510 19.038 1.00 51.00 183 ASN A O 1
ATOM 1259 N N . GLY A 1 184 ? -11.285 -13.218 16.870 1.00 52.88 184 GLY A N 1
ATOM 1260 C CA . GLY A 1 184 ? -10.734 -11.866 16.983 1.00 52.88 184 GLY A CA 1
ATOM 1261 C C . GLY A 1 184 ? -11.547 -10.910 16.121 1.00 52.88 184 GLY A C 1
ATOM 1262 O O . GLY A 1 184 ? -11.252 -10.788 14.943 1.00 52.88 184 GLY A O 1
ATOM 1263 N N . SER A 1 185 ? -12.607 -10.340 16.695 1.00 56.75 185 SER A N 1
ATOM 1264 C CA . SER A 1 185 ? -13.310 -9.117 16.272 1.00 56.75 185 SER A CA 1
ATOM 1265 C C . SER A 1 185 ? -14.592 -9.033 17.107 1.00 56.75 185 SER A C 1
ATOM 1267 O O . SER A 1 18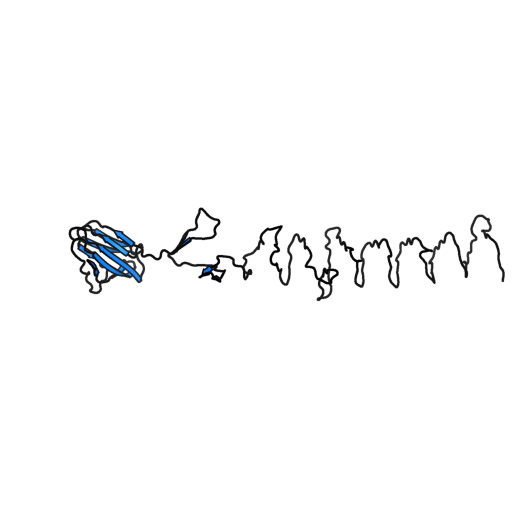5 ? -15.608 -9.644 16.776 1.00 56.75 185 SER A O 1
ATOM 1269 N N . LEU A 1 186 ? -14.527 -8.369 18.260 1.00 60.47 186 LEU A N 1
ATOM 1270 C CA . LEU A 1 186 ? -15.707 -8.030 19.054 1.00 60.47 186 LEU A CA 1
ATOM 1271 C C . LEU A 1 186 ? -15.788 -6.513 19.101 1.00 60.47 186 LEU A C 1
ATOM 1273 O O . LEU A 1 186 ? -15.086 -5.872 19.875 1.00 60.47 186 LEU A O 1
ATOM 1277 N N . THR A 1 187 ? -16.596 -5.946 18.212 1.00 59.41 187 THR A N 1
ATOM 1278 C CA . THR A 1 187 ? -16.639 -4.497 18.007 1.00 59.41 187 THR A CA 1
ATOM 1279 C C . THR A 1 187 ? -17.430 -3.777 19.102 1.00 59.41 187 THR A C 1
ATOM 1281 O O . THR A 1 187 ? -17.131 -2.619 19.365 1.00 59.41 187 THR A O 1
ATOM 1284 N N . ILE A 1 188 ? -18.389 -4.424 19.786 1.00 52.03 188 ILE A N 1
ATOM 1285 C CA . ILE A 1 188 ? -19.139 -3.816 20.904 1.00 52.03 188 ILE A CA 1
ATOM 1286 C C . ILE A 1 188 ? -19.555 -4.894 21.921 1.00 52.03 188 ILE A C 1
ATOM 1288 O O . ILE A 1 188 ? -20.183 -5.884 21.550 1.00 52.03 188 ILE A O 1
ATOM 1292 N N . VAL A 1 189 ? -19.235 -4.688 23.205 1.00 62.44 189 VAL A N 1
ATOM 1293 C CA . VAL A 1 189 ? -19.911 -5.347 24.337 1.00 62.44 189 VAL A CA 1
ATOM 1294 C C . VAL A 1 189 ? -20.805 -4.301 24.984 1.00 62.44 189 VAL A C 1
ATOM 1296 O O . VAL A 1 189 ? -20.311 -3.414 25.675 1.00 62.44 189 VAL A O 1
ATOM 1299 N N . ASP A 1 190 ? -22.103 -4.377 24.708 1.00 58.88 190 ASP A N 1
ATOM 1300 C CA . ASP A 1 190 ? -23.100 -3.492 25.304 1.00 58.88 190 ASP A CA 1
ATOM 1301 C C . ASP A 1 190 ? -23.602 -4.116 26.612 1.00 58.88 190 ASP A C 1
ATOM 1303 O O . ASP A 1 190 ? -24.246 -5.169 26.606 1.00 58.88 190 ASP A O 1
ATOM 1307 N N . PHE A 1 191 ? -23.246 -3.513 27.745 1.00 62.97 191 PHE A N 1
ATOM 1308 C CA . PHE A 1 191 ? -23.794 -3.903 29.038 1.00 62.97 191 PHE A CA 1
ATOM 1309 C C . PHE A 1 191 ? -25.058 -3.081 29.286 1.00 62.97 191 PHE A C 1
ATOM 1311 O O . PHE A 1 191 ? -24.997 -1.855 29.347 1.00 62.97 191 PHE A O 1
ATOM 1318 N N . ALA A 1 192 ? -26.195 -3.749 29.501 1.00 57.56 192 ALA A N 1
ATOM 1319 C CA . ALA A 1 192 ? -27.375 -3.092 30.060 1.00 57.56 192 ALA A CA 1
ATOM 1320 C C . ALA A 1 192 ? -27.040 -2.424 31.417 1.00 57.56 192 ALA A C 1
ATOM 1322 O O . ALA A 1 192 ? -26.013 -2.725 32.032 1.00 57.56 192 ALA A O 1
ATOM 1323 N N . SER A 1 193 ? -27.905 -1.519 31.897 1.00 59.28 193 SER A N 1
ATOM 1324 C CA . SER A 1 193 ? -27.719 -0.813 33.177 1.00 59.28 193 SER A CA 1
ATOM 1325 C C . SER A 1 193 ? -27.297 -1.775 34.302 1.00 59.28 193 SER A C 1
ATOM 1327 O O . SER A 1 193 ? -27.999 -2.753 34.551 1.00 59.28 193 SER A O 1
ATOM 1329 N N . GLY A 1 194 ? -26.167 -1.507 34.973 1.00 60.66 194 GLY A N 1
ATOM 1330 C CA . GLY A 1 194 ? -25.633 -2.352 36.060 1.00 60.66 194 GLY A CA 1
ATOM 1331 C C . GLY A 1 194 ? -24.130 -2.666 35.992 1.00 60.66 194 GLY A C 1
ATOM 1332 O O . GLY A 1 194 ? -23.577 -3.218 36.943 1.00 60.66 194 GLY A O 1
ATOM 1333 N N . ALA A 1 195 ? -23.448 -2.300 34.904 1.00 62.78 195 ALA A N 1
ATOM 1334 C CA . ALA A 1 195 ? -21.991 -2.377 34.808 1.00 62.78 195 ALA A CA 1
ATOM 1335 C C . ALA A 1 195 ? -21.347 -0.993 34.987 1.00 62.78 195 ALA A C 1
ATOM 1337 O O . ALA A 1 195 ? -21.743 -0.031 34.328 1.00 62.78 195 ALA A O 1
ATOM 1338 N N . THR A 1 196 ? -20.319 -0.903 35.834 1.00 60.97 196 THR A N 1
ATOM 1339 C CA . THR A 1 196 ? -19.443 0.274 35.915 1.00 60.97 196 THR A CA 1
ATOM 1340 C C . THR A 1 196 ? -18.191 -0.002 35.096 1.00 60.97 196 THR A C 1
ATOM 1342 O O . THR A 1 196 ? -17.471 -0.974 35.345 1.00 60.97 196 THR A O 1
ATOM 1345 N N . ILE A 1 197 ? -17.929 0.861 34.117 1.00 65.44 197 ILE A N 1
ATOM 1346 C CA . ILE A 1 197 ? -16.726 0.811 33.289 1.00 65.44 197 ILE A CA 1
ATOM 1347 C C . ILE A 1 197 ? -15.741 1.833 33.853 1.00 65.44 197 ILE A C 1
ATOM 1349 O O . ILE A 1 197 ? -15.975 3.037 33.752 1.00 65.44 197 ILE A O 1
ATOM 1353 N N . THR A 1 198 ? -14.644 1.356 34.443 1.00 61.22 198 THR A N 1
ATOM 1354 C CA . THR A 1 198 ? -13.580 2.228 34.952 1.00 61.22 198 THR A CA 1
ATOM 1355 C C . THR A 1 198 ? -12.400 2.194 33.993 1.00 61.22 198 THR A C 1
ATOM 1357 O O . THR A 1 198 ? -11.762 1.158 33.785 1.00 61.22 198 THR A O 1
ATOM 1360 N N . THR A 1 199 ? -12.087 3.350 33.419 1.00 54.62 199 THR A N 1
ATOM 1361 C CA . THR A 1 199 ? -10.828 3.579 32.710 1.00 54.62 199 THR A CA 1
ATOM 1362 C C . THR A 1 199 ? -9.785 4.040 33.719 1.00 54.62 199 THR A C 1
ATOM 1364 O O . THR A 1 199 ? -9.993 5.057 34.381 1.00 54.62 199 THR A O 1
ATOM 1367 N N . ASP A 1 200 ? -8.678 3.309 33.859 1.00 50.94 200 ASP A N 1
ATOM 1368 C CA . ASP A 1 200 ? -7.565 3.740 34.710 1.00 50.94 200 ASP A CA 1
ATOM 1369 C C . ASP A 1 200 ? -6.964 5.040 34.153 1.00 50.94 200 ASP A C 1
ATOM 1371 O O . ASP A 1 200 ? -6.295 5.053 33.116 1.00 50.94 200 ASP A O 1
ATOM 1375 N N . SER A 1 201 ? -7.216 6.150 34.843 1.00 51.88 201 SER A N 1
ATOM 1376 C CA . SER A 1 201 ? -6.744 7.482 34.463 1.00 51.88 201 SER A CA 1
ATOM 1377 C C . SER A 1 201 ? -5.227 7.653 34.595 1.00 51.88 201 SER A C 1
ATOM 1379 O O . SER A 1 201 ? -4.689 8.623 34.067 1.00 51.88 201 SER A O 1
ATOM 1381 N N . ASN A 1 202 ? -4.525 6.727 35.262 1.00 51.75 202 ASN A N 1
ATOM 1382 C CA . ASN A 1 202 ? -3.070 6.774 35.439 1.00 51.75 202 ASN A CA 1
ATOM 1383 C C . ASN A 1 202 ? -2.305 5.935 34.404 1.00 51.75 202 ASN A C 1
ATOM 1385 O O . ASN A 1 202 ? -1.074 5.964 34.383 1.00 51.75 202 ASN A O 1
ATOM 1389 N N . ASN A 1 203 ? -3.007 5.209 33.528 1.00 49.88 203 ASN A N 1
ATOM 1390 C CA . ASN A 1 203 ? -2.393 4.381 32.494 1.00 49.88 203 ASN A CA 1
ATOM 1391 C C . ASN A 1 203 ? -3.207 4.409 31.191 1.00 49.88 203 ASN A C 1
ATOM 1393 O O . ASN A 1 203 ? -3.694 3.388 30.700 1.00 49.88 203 ASN A O 1
ATOM 1397 N N . ALA A 1 204 ? -3.302 5.604 30.603 1.00 43.91 204 ALA A N 1
ATOM 1398 C CA . ALA A 1 204 ? -3.992 5.902 29.342 1.00 43.91 204 ALA A CA 1
ATOM 1399 C C . ALA A 1 204 ? -3.481 5.119 28.105 1.00 43.91 204 ALA A C 1
ATOM 1401 O O . ALA A 1 204 ? -3.967 5.335 26.999 1.00 43.91 204 ALA A O 1
ATOM 1402 N N . SER A 1 205 ? -2.505 4.218 28.271 1.00 47.03 205 SER A N 1
ATOM 1403 C CA . SER A 1 205 ? -1.815 3.502 27.191 1.00 47.03 205 SER A CA 1
ATOM 1404 C C . SER A 1 205 ? -2.286 2.055 26.985 1.00 47.03 205 SER A C 1
ATOM 1406 O O . SER A 1 205 ? -1.910 1.422 26.003 1.00 47.03 205 SER A O 1
ATOM 1408 N N . THR A 1 206 ? -3.101 1.483 27.880 1.00 44.09 206 THR A N 1
ATOM 1409 C CA . THR A 1 206 ? -3.392 0.035 27.798 1.00 44.09 206 THR A CA 1
ATOM 1410 C C . THR A 1 206 ? -4.635 -0.341 27.007 1.00 44.09 206 THR A C 1
ATOM 1412 O O . THR A 1 206 ? -4.768 -1.510 26.666 1.00 44.09 206 THR A O 1
ATOM 1415 N N . GLY A 1 207 ? -5.539 0.587 26.673 1.00 51.94 207 GLY A N 1
ATOM 1416 C CA . GLY A 1 207 ? -6.747 0.251 25.902 1.00 51.94 207 GLY A CA 1
ATOM 1417 C C . GLY A 1 207 ? -7.630 -0.832 26.550 1.00 51.94 207 GLY A C 1
ATOM 1418 O O . GLY A 1 207 ? -8.476 -1.417 25.879 1.00 51.94 207 GLY A O 1
ATOM 1419 N N . ILE A 1 208 ? -7.428 -1.115 27.842 1.00 54.62 208 ILE A N 1
ATOM 1420 C CA . ILE A 1 208 ? -8.168 -2.109 28.616 1.00 54.62 208 ILE A CA 1
ATOM 1421 C C . ILE A 1 208 ? -8.984 -1.344 29.656 1.00 54.62 208 ILE A C 1
ATOM 1423 O O . ILE A 1 208 ? -8.431 -0.740 30.572 1.00 54.62 208 ILE A O 1
ATOM 1427 N N . ALA A 1 209 ? -10.307 -1.365 29.518 1.00 57.88 209 ALA A N 1
ATOM 1428 C CA . ALA A 1 209 ? -11.207 -0.955 30.588 1.00 57.88 209 ALA A CA 1
ATOM 1429 C C . ALA A 1 209 ? -11.419 -2.138 31.542 1.00 57.88 209 ALA A C 1
ATOM 1431 O O . ALA A 1 209 ? -11.576 -3.276 31.092 1.00 57.88 209 ALA A O 1
ATOM 1432 N N . THR A 1 210 ? -11.446 -1.890 32.853 1.00 58.88 210 THR A N 1
ATOM 1433 C CA . THR A 1 210 ? -11.964 -2.898 33.784 1.00 58.88 210 THR A CA 1
ATOM 1434 C C . THR A 1 210 ? -13.481 -2.760 33.821 1.00 58.88 210 THR A C 1
ATOM 1436 O O . THR A 1 210 ? -14.017 -1.676 34.057 1.00 58.88 210 THR A O 1
ATOM 1439 N N . VAL A 1 211 ? -14.186 -3.851 33.524 1.00 68.62 211 VAL A N 1
ATOM 1440 C CA . VAL A 1 211 ? -15.644 -3.908 33.648 1.00 68.62 211 VAL A CA 1
ATOM 1441 C C . VAL A 1 211 ? -15.965 -4.571 34.977 1.00 68.62 211 VAL A C 1
ATOM 1443 O O . VAL A 1 211 ? -15.665 -5.750 35.170 1.00 68.62 211 VAL A O 1
ATOM 1446 N N . SER A 1 212 ? -16.586 -3.816 35.879 1.00 64.12 212 SER A N 1
ATOM 1447 C CA . SER A 1 212 ? -17.160 -4.360 37.106 1.00 64.12 212 SER A CA 1
ATOM 1448 C C . SER A 1 212 ? -18.667 -4.501 36.921 1.00 64.12 212 SER A C 1
ATOM 1450 O O . SER A 1 212 ? -19.380 -3.504 36.799 1.00 64.12 212 SER A O 1
ATOM 1452 N N . ILE A 1 213 ? -19.154 -5.741 36.867 1.00 66.25 213 ILE A N 1
ATOM 1453 C CA . ILE A 1 213 ? -20.588 -6.042 36.880 1.00 66.25 213 ILE A CA 1
ATOM 1454 C C . ILE A 1 213 ? -20.962 -6.294 38.335 1.00 66.25 213 ILE A C 1
ATOM 1456 O O . ILE A 1 213 ? -20.642 -7.346 38.890 1.00 66.25 213 ILE A O 1
ATOM 1460 N N . VAL A 1 214 ? -21.625 -5.326 38.961 1.00 64.38 214 VAL A N 1
ATOM 1461 C CA . VAL A 1 214 ? -22.099 -5.479 40.338 1.00 64.38 214 VAL A CA 1
ATOM 1462 C C . VAL A 1 214 ? -23.529 -6.007 40.283 1.00 64.38 214 VAL A C 1
ATOM 1464 O O . VAL A 1 214 ? -24.496 -5.256 40.286 1.00 64.38 214 VAL A O 1
ATOM 1467 N N . ALA A 1 215 ? -23.661 -7.329 40.198 1.00 60.81 215 ALA A N 1
ATOM 1468 C CA . ALA A 1 215 ? -24.943 -8.031 40.234 1.00 60.81 215 ALA A CA 1
ATOM 1469 C C . ALA A 1 215 ? -25.410 -8.301 41.681 1.00 60.81 215 ALA A C 1
ATOM 1471 O O . ALA A 1 215 ? -25.735 -9.437 42.026 1.00 60.81 215 ALA A O 1
ATOM 1472 N N . SER A 1 216 ? -25.394 -7.289 42.555 1.00 70.56 216 SER A N 1
ATOM 1473 C CA . SER A 1 216 ? -25.850 -7.430 43.946 1.00 70.56 216 SER A CA 1
ATOM 1474 C C . SER A 1 216 ? -27.154 -6.680 44.209 1.00 70.56 216 SER A C 1
ATOM 1476 O O . SER A 1 216 ? -27.408 -5.623 43.638 1.00 70.56 216 SER A O 1
ATOM 1478 N N . ILE A 1 217 ? -27.954 -7.222 45.127 1.00 83.31 217 ILE A N 1
ATOM 1479 C CA . ILE A 1 217 ? -29.095 -6.545 45.754 1.00 83.31 217 ILE A CA 1
ATOM 1480 C C . ILE A 1 217 ? -28.557 -5.301 46.477 1.00 83.31 217 ILE A C 1
ATOM 1482 O O . ILE A 1 217 ? -27.668 -5.429 47.319 1.00 83.31 217 ILE A O 1
ATOM 1486 N N . GLN A 1 218 ? -29.065 -4.108 46.158 1.00 89.94 218 GLN A N 1
ATOM 1487 C CA . GLN A 1 218 ? -28.780 -2.910 46.951 1.00 89.94 218 GLN A CA 1
ATOM 1488 C C . GLN A 1 218 ? -29.535 -3.011 48.275 1.00 89.94 218 GLN A C 1
ATOM 1490 O O . GLN A 1 218 ? -30.720 -3.358 48.291 1.00 89.94 218 GLN A O 1
ATOM 1495 N N . SER A 1 219 ? -28.855 -2.711 49.382 1.00 92.62 219 SER A N 1
ATOM 1496 C CA . SER A 1 219 ? -29.422 -2.820 50.724 1.00 92.62 219 SER A CA 1
ATOM 1497 C C . SER A 1 219 ? -29.299 -1.526 51.519 1.00 92.62 219 SER A C 1
ATOM 1499 O O . SER A 1 219 ? -28.242 -0.899 51.510 1.00 92.62 219 SER A O 1
ATOM 1501 N N . THR A 1 220 ? -30.325 -1.179 52.288 1.00 94.69 220 THR A N 1
ATOM 1502 C CA . THR A 1 220 ? -30.265 -0.120 53.311 1.00 94.69 220 THR A CA 1
ATOM 1503 C C . THR A 1 220 ? -30.394 -0.724 54.700 1.00 94.69 220 THR A C 1
ATOM 1505 O O . THR A 1 220 ? -31.168 -1.660 54.864 1.00 94.69 220 THR A O 1
ATOM 1508 N N . ALA A 1 221 ? -29.741 -0.139 55.701 1.00 94.56 221 ALA A N 1
ATOM 1509 C CA . ALA A 1 221 ? -29.976 -0.441 57.111 1.00 94.56 221 ALA A CA 1
ATOM 1510 C C . ALA A 1 221 ? -30.355 0.845 57.857 1.00 94.56 221 ALA A C 1
ATOM 1512 O O . ALA A 1 221 ? -29.756 1.896 57.615 1.00 94.56 221 ALA A O 1
ATOM 1513 N N . SER A 1 222 ? -31.345 0.785 58.747 1.00 93.56 222 SER A N 1
ATOM 1514 C CA . SER A 1 222 ? -31.774 1.951 59.527 1.00 93.56 222 SER A CA 1
ATOM 1515 C C . SER A 1 222 ? -32.228 1.583 60.940 1.00 93.56 222 SER A C 1
ATOM 1517 O O . SER A 1 222 ? -32.752 0.496 61.180 1.00 93.56 222 SER A O 1
ATOM 1519 N N . SER A 1 223 ? -32.027 2.511 61.878 1.00 93.50 223 SER A N 1
ATOM 1520 C CA . SER A 1 223 ? -32.449 2.383 63.277 1.00 93.50 223 SER A CA 1
ATOM 1521 C C . SER A 1 223 ? -33.311 3.581 63.671 1.00 93.50 223 SER A C 1
ATOM 1523 O O . SER A 1 223 ? -32.787 4.588 64.153 1.00 93.50 223 SER A O 1
ATOM 1525 N N . PRO A 1 224 ? -34.621 3.545 63.388 1.00 91.25 224 PRO A N 1
ATOM 1526 C CA . PRO A 1 224 ? -35.501 4.680 63.604 1.00 91.25 224 PRO A CA 1
ATOM 1527 C C . PRO A 1 224 ? -35.640 5.036 65.081 1.00 91.25 224 PRO A C 1
ATOM 1529 O O . PRO A 1 224 ? -35.583 4.177 65.968 1.00 91.25 224 PRO A O 1
ATOM 1532 N N . SER A 1 225 ? -35.889 6.319 65.343 1.00 91.38 225 SER A N 1
ATOM 1533 C CA . SER A 1 225 ? -36.294 6.784 66.667 1.00 91.38 225 SER A CA 1
ATOM 1534 C C . SER A 1 225 ? -37.654 6.197 67.058 1.00 91.38 225 SER A C 1
ATOM 1536 O O . SER A 1 225 ? -38.459 5.806 66.209 1.00 91.38 225 SER A O 1
ATOM 1538 N N . ALA A 1 226 ? -37.928 6.145 68.361 1.00 89.94 226 ALA A N 1
ATOM 1539 C CA . ALA A 1 226 ? -39.221 5.688 68.849 1.00 89.94 226 ALA A CA 1
ATOM 1540 C C . ALA A 1 226 ? -40.362 6.583 68.344 1.00 89.94 226 ALA A C 1
ATOM 1542 O O . ALA A 1 226 ? -40.213 7.805 68.301 1.00 89.94 226 ALA A O 1
ATOM 1543 N N . ASN A 1 227 ? -41.514 5.979 68.037 1.00 91.00 227 ASN A N 1
ATOM 1544 C CA . ASN A 1 227 ? -42.722 6.690 67.595 1.00 91.00 227 ASN A CA 1
ATOM 1545 C C . ASN A 1 227 ? -42.535 7.442 66.266 1.00 91.00 227 ASN A C 1
ATOM 1547 O O . ASN A 1 227 ? -42.929 8.601 66.147 1.00 91.00 227 ASN A O 1
ATOM 1551 N N . SER A 1 228 ? -41.912 6.796 65.278 1.00 91.06 228 SER A N 1
ATOM 1552 C CA . SER A 1 228 ? -41.605 7.399 63.975 1.00 91.06 228 SER A CA 1
ATOM 1553 C C . SER A 1 228 ? -42.211 6.630 62.798 1.00 91.06 228 SER A C 1
ATOM 1555 O O . SER A 1 228 ? -42.529 5.441 62.885 1.00 91.06 228 SER A O 1
ATOM 1557 N N . GLU A 1 229 ? -42.379 7.338 61.682 1.00 94.69 229 GLU A N 1
ATOM 1558 C CA . GLU A 1 229 ? -42.667 6.748 60.379 1.00 94.69 229 GLU A CA 1
ATOM 1559 C C . GLU A 1 229 ? -41.351 6.535 59.619 1.00 94.69 229 GLU A C 1
ATOM 1561 O O . GLU A 1 229 ? -40.529 7.447 59.511 1.00 94.69 229 GLU A O 1
ATOM 1566 N N . VAL A 1 230 ? -41.150 5.330 59.090 1.00 95.31 230 VAL A N 1
ATOM 1567 C CA . VAL A 1 230 ? -39.965 4.943 58.320 1.00 95.31 230 VAL A CA 1
ATOM 1568 C C . VAL A 1 230 ? -40.372 4.691 56.887 1.00 95.31 230 VAL A C 1
ATOM 1570 O O . VAL A 1 230 ? -41.187 3.814 56.616 1.00 95.31 230 VAL A O 1
ATOM 1573 N N . THR A 1 231 ? -39.780 5.443 55.964 1.00 95.31 231 THR A N 1
ATOM 1574 C CA . THR A 1 231 ? -40.022 5.270 54.532 1.00 95.31 231 THR A CA 1
ATOM 1575 C C . THR A 1 231 ? -38.962 4.363 53.926 1.00 95.31 231 THR A C 1
ATOM 1577 O O . THR A 1 231 ? -37.785 4.714 53.900 1.00 95.31 231 THR A O 1
ATOM 1580 N N . LEU A 1 232 ? -39.387 3.213 53.407 1.00 96.06 232 LEU A N 1
ATOM 1581 C CA . LEU A 1 232 ? -38.569 2.376 52.538 1.00 96.06 232 LEU A CA 1
ATOM 1582 C C . LEU A 1 232 ? -38.516 3.031 51.150 1.00 96.06 232 LEU A C 1
ATOM 1584 O O . LEU A 1 232 ? -39.530 3.058 50.448 1.00 96.06 232 LEU A O 1
ATOM 1588 N N . ASP A 1 233 ? -37.366 3.589 50.768 1.00 95.19 233 ASP A N 1
ATOM 1589 C CA . ASP A 1 233 ? -37.150 4.101 49.410 1.00 95.19 233 ASP A CA 1
ATOM 1590 C C . ASP A 1 233 ? -36.766 2.951 48.477 1.00 95.19 233 ASP A C 1
ATOM 1592 O O . ASP A 1 233 ? -35.630 2.477 48.442 1.00 95.19 233 ASP A O 1
ATOM 1596 N N . LEU A 1 234 ? -37.748 2.511 47.702 1.00 95.06 234 LEU A N 1
ATOM 1597 C CA . LEU A 1 234 ? -37.626 1.364 46.812 1.00 95.06 234 LEU A CA 1
ATOM 1598 C C . LEU A 1 234 ? -36.839 1.701 45.536 1.00 95.06 234 LEU A C 1
ATOM 1600 O O . LEU A 1 234 ? -36.551 0.819 44.736 1.00 95.06 234 LEU A O 1
ATOM 1604 N N . SER A 1 235 ? -36.476 2.967 45.320 1.00 92.50 235 SER A N 1
ATOM 1605 C CA . SER A 1 235 ? -35.626 3.355 44.185 1.00 92.50 235 SER A CA 1
ATOM 1606 C C . SER A 1 235 ? -34.141 3.152 44.486 1.00 92.50 235 SER A C 1
ATOM 1608 O O . SER A 1 235 ? -33.339 3.057 43.559 1.00 92.50 235 SER A O 1
ATOM 1610 N N . SER A 1 236 ? -33.766 3.123 45.769 1.00 89.94 236 SER A N 1
ATOM 1611 C CA . SER A 1 236 ? -32.367 3.055 46.203 1.00 89.94 236 SER A CA 1
ATOM 1612 C C . SER A 1 236 ? -31.931 1.666 46.669 1.00 89.94 236 SER A C 1
ATOM 1614 O O . SER A 1 236 ? -30.740 1.366 46.583 1.00 89.94 236 SER A O 1
ATOM 1616 N N . ALA A 1 237 ? -32.854 0.803 47.110 1.00 93.00 237 ALA A N 1
ATOM 1617 C CA . ALA A 1 237 ? -32.528 -0.549 47.561 1.00 93.00 237 ALA A CA 1
ATOM 1618 C C . ALA A 1 237 ? -33.644 -1.574 47.322 1.00 93.00 237 ALA A C 1
ATOM 1620 O O . ALA A 1 237 ? -34.828 -1.259 47.405 1.00 93.00 237 ALA A O 1
ATOM 1621 N N . GLN A 1 238 ? -33.252 -2.830 47.084 1.00 94.50 238 GLN A N 1
ATOM 1622 C CA . GLN A 1 238 ? -34.146 -3.991 47.034 1.00 94.50 238 GLN A CA 1
ATOM 1623 C C . GLN A 1 238 ? -34.290 -4.693 48.396 1.00 94.50 238 GLN A C 1
ATOM 1625 O O . GLN A 1 238 ? -35.242 -5.444 48.613 1.00 94.50 238 GLN A O 1
ATOM 1630 N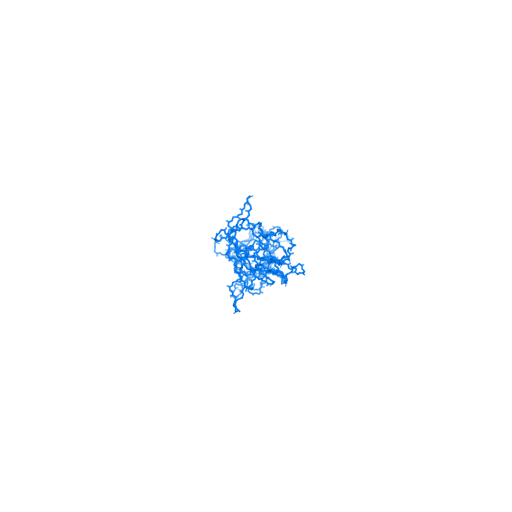 N . HIS A 1 239 ? -33.371 -4.465 49.333 1.00 95.69 239 HIS A N 1
ATOM 1631 C CA . HIS A 1 239 ? -33.423 -5.054 50.670 1.00 95.69 239 HIS A CA 1
ATOM 1632 C C . HIS A 1 239 ? -33.286 -3.985 51.750 1.00 95.69 239 HIS A C 1
ATOM 1634 O O . HIS A 1 239 ? -32.364 -3.175 51.731 1.00 95.69 239 HIS A O 1
ATOM 1640 N N . HIS A 1 240 ? -34.189 -3.986 52.715 1.00 96.81 240 HIS A N 1
ATOM 1641 C CA . HIS A 1 240 ? -34.169 -3.040 53.818 1.00 96.81 240 HIS A CA 1
ATOM 1642 C C . HIS A 1 240 ? -33.993 -3.800 55.128 1.00 96.81 240 HIS A C 1
ATOM 1644 O O . HIS A 1 240 ? -34.712 -4.755 55.384 1.00 96.81 240 HIS A O 1
ATOM 1650 N N . ASP A 1 241 ? -33.062 -3.369 55.965 1.00 95.88 241 ASP A N 1
ATOM 1651 C CA . ASP A 1 241 ? -32.912 -3.836 57.337 1.00 95.88 241 ASP A CA 1
ATOM 1652 C C . ASP A 1 241 ? -33.352 -2.715 58.283 1.00 95.88 241 ASP A C 1
ATOM 1654 O O . ASP A 1 241 ? -32.892 -1.568 58.189 1.00 95.88 241 ASP A O 1
ATOM 1658 N N . LEU A 1 242 ? -34.293 -3.033 59.164 1.00 95.00 242 LEU A N 1
ATOM 1659 C CA . LEU A 1 242 ? -34.852 -2.110 60.128 1.00 95.00 242 LEU A CA 1
ATOM 1660 C C . LEU A 1 242 ? -34.626 -2.628 61.543 1.00 95.00 242 LEU A C 1
ATOM 1662 O O . LEU A 1 242 ? -35.284 -3.570 61.971 1.00 95.00 242 LEU A O 1
ATOM 1666 N N . THR A 1 243 ? -33.755 -1.967 62.301 1.00 94.62 243 THR A N 1
ATOM 1667 C CA . THR A 1 243 ? -33.553 -2.266 63.725 1.00 94.62 243 THR A CA 1
ATOM 1668 C C . THR A 1 243 ? -34.344 -1.294 64.587 1.00 94.62 243 THR A C 1
ATOM 1670 O O . THR A 1 243 ? -33.992 -0.123 64.715 1.00 94.62 243 THR A O 1
ATOM 1673 N N . LEU A 1 244 ? -35.431 -1.775 65.175 1.00 93.31 244 LEU A N 1
ATOM 1674 C CA . LEU A 1 244 ? -36.350 -0.975 65.974 1.00 93.31 244 LEU A CA 1
ATOM 1675 C C . LEU A 1 244 ? -35.722 -0.586 67.316 1.00 93.31 244 LEU A C 1
ATOM 1677 O O . LEU A 1 244 ? -35.036 -1.385 67.950 1.00 93.31 244 LEU A O 1
ATOM 1681 N N . THR A 1 245 ? -35.998 0.637 67.775 1.00 90.38 245 THR A N 1
ATOM 1682 C CA . THR A 1 245 ? -35.446 1.151 69.040 1.00 90.38 245 THR A CA 1
ATOM 1683 C C . THR A 1 245 ? -36.420 0.985 70.211 1.00 90.38 245 THR A C 1
ATOM 1685 O O . THR A 1 245 ? -36.037 0.457 71.249 1.00 90.38 245 THR A O 1
ATOM 1688 N N . ALA A 1 246 ? -37.666 1.457 70.070 1.00 86.00 246 ALA A N 1
ATOM 1689 C CA . ALA A 1 246 ? -38.763 1.323 71.041 1.00 86.00 246 ALA A CA 1
ATOM 1690 C C . ALA A 1 246 ? -40.056 1.942 70.472 1.00 86.00 246 ALA A C 1
ATOM 1692 O O . ALA A 1 246 ? -40.015 2.673 69.483 1.00 86.00 246 ALA A O 1
ATOM 1693 N N . GLY A 1 247 ? -41.192 1.741 71.146 1.00 87.00 247 GLY A N 1
ATOM 1694 C CA . GLY A 1 247 ? -42.450 2.419 70.810 1.00 87.00 247 GLY A CA 1
ATOM 1695 C C . GLY A 1 247 ? -43.085 1.891 69.525 1.00 87.00 247 GLY A C 1
ATOM 1696 O O . GLY A 1 247 ? -42.935 0.715 69.203 1.00 87.00 247 GLY A O 1
ATOM 1697 N N . ILE A 1 248 ? -43.824 2.745 68.816 1.00 84.12 248 ILE A N 1
ATOM 1698 C CA . ILE A 1 248 ? -44.499 2.366 67.566 1.00 84.12 248 ILE A CA 1
ATOM 1699 C C . ILE A 1 248 ? -43.658 2.831 66.375 1.00 84.12 248 ILE A C 1
ATOM 1701 O O . ILE A 1 248 ? -43.330 4.010 66.272 1.00 84.12 248 ILE A O 1
ATOM 1705 N N . THR A 1 249 ? -43.349 1.942 65.440 1.00 91.56 249 THR A N 1
ATOM 1706 C CA . THR A 1 249 ? -42.745 2.308 64.156 1.00 91.56 249 THR A CA 1
ATOM 1707 C C . THR A 1 249 ? -43.724 1.993 63.041 1.00 91.56 249 THR A C 1
ATOM 1709 O O . THR A 1 249 ? -44.128 0.845 62.876 1.00 91.56 249 THR A O 1
ATOM 1712 N N . THR A 1 250 ? -44.115 3.005 62.269 1.00 94.00 250 THR A N 1
ATOM 1713 C CA . THR A 1 250 ? -44.951 2.797 61.080 1.00 94.00 250 THR A CA 1
ATOM 1714 C C . THR A 1 250 ? -44.059 2.686 59.856 1.00 94.00 250 THR A C 1
ATOM 1716 O O . THR A 1 250 ? -43.334 3.622 59.536 1.00 94.00 250 THR A O 1
ATOM 1719 N N . ILE A 1 251 ? -44.105 1.555 59.164 1.00 95.38 251 ILE A N 1
ATOM 1720 C CA . ILE A 1 251 ? -43.361 1.332 57.928 1.00 95.38 251 ILE A CA 1
ATOM 1721 C C . ILE A 1 251 ? -44.223 1.779 56.745 1.00 95.38 251 ILE A C 1
ATOM 1723 O O . ILE A 1 251 ? -45.352 1.320 56.536 1.00 95.38 251 ILE A O 1
ATOM 1727 N N . THR A 1 252 ? -43.673 2.684 55.952 1.00 95.38 252 THR A N 1
ATOM 1728 C CA . THR A 1 252 ? -44.244 3.183 54.703 1.00 95.38 252 THR A CA 1
ATOM 1729 C C . THR A 1 252 ? -43.242 3.003 53.567 1.00 95.38 252 THR A C 1
ATOM 1731 O O . THR A 1 252 ? -42.117 2.553 53.783 1.00 95.38 252 THR A O 1
ATOM 1734 N N . CYS A 1 253 ? -43.637 3.307 52.337 1.00 95.19 253 CYS A N 1
ATOM 1735 C CA . CYS A 1 253 ? -42.779 3.149 51.166 1.00 95.19 253 CYS A CA 1
ATOM 1736 C C . CYS A 1 253 ? -42.923 4.314 50.188 1.00 95.19 253 CYS A C 1
ATOM 1738 O O . CYS A 1 253 ? -43.987 4.929 50.081 1.00 95.19 253 CYS A O 1
ATOM 1740 N N . SER A 1 254 ? -41.866 4.564 49.423 1.00 95.00 254 SER A N 1
ATOM 1741 C CA . SER A 1 254 ? -41.858 5.506 48.306 1.00 95.00 254 SER A CA 1
ATOM 1742 C C . SER A 1 254 ? -41.006 4.966 47.152 1.00 95.00 254 SER A C 1
ATOM 1744 O O . SER A 1 254 ? -40.202 4.052 47.329 1.00 95.00 254 SER A O 1
ATOM 1746 N N . GLY A 1 255 ? -41.202 5.512 45.950 1.00 94.06 255 GLY A N 1
ATOM 1747 C CA . GLY A 1 255 ? -40.393 5.151 44.783 1.00 94.06 255 GLY A CA 1
ATOM 1748 C C . GLY A 1 255 ? -40.626 3.728 44.256 1.00 94.06 255 GLY A C 1
ATOM 1749 O O . GLY A 1 255 ? -41.713 3.165 44.428 1.00 94.06 255 GLY A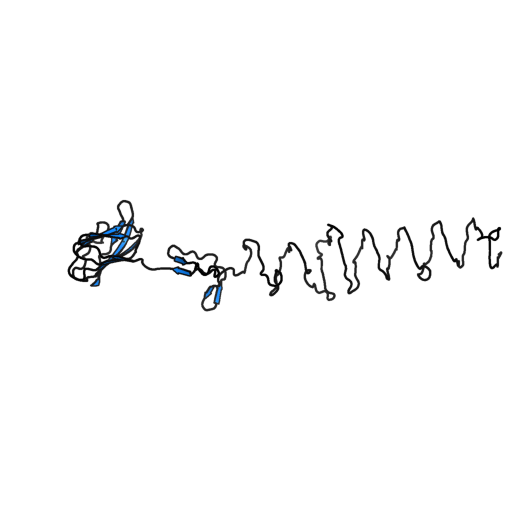 O 1
ATOM 1750 N N . GLY A 1 256 ? -39.598 3.173 43.606 1.00 92.94 256 GLY A N 1
ATOM 1751 C CA . GLY A 1 256 ? -39.594 1.836 42.991 1.00 92.94 256 GLY A CA 1
ATOM 1752 C C . GLY A 1 256 ? -40.185 1.782 41.577 1.00 92.94 256 GLY A C 1
ATOM 1753 O O . GLY A 1 256 ? -40.769 2.756 41.093 1.00 92.94 256 GLY A O 1
ATOM 1754 N N . THR A 1 257 ? -40.048 0.627 40.916 1.00 94.19 257 THR A N 1
ATOM 1755 C CA . THR A 1 257 ? -40.614 0.357 39.580 1.00 94.19 257 THR A CA 1
ATOM 1756 C C . THR A 1 257 ? -41.621 -0.785 39.641 1.00 94.19 257 THR A C 1
ATOM 1758 O O . THR A 1 257 ? -41.486 -1.714 40.430 1.00 94.19 257 THR A O 1
ATOM 1761 N N . LEU A 1 258 ? -42.661 -0.734 38.801 1.00 95.31 258 LEU A N 1
ATOM 1762 C CA . LEU A 1 258 ? -43.645 -1.813 38.682 1.00 95.31 258 LEU A CA 1
ATOM 1763 C C . LEU A 1 258 ? -42.957 -3.167 38.442 1.00 95.31 258 LEU A C 1
ATOM 1765 O O . LEU A 1 258 ? -42.232 -3.322 37.465 1.00 95.31 258 LEU A O 1
ATOM 1769 N N . GLY A 1 259 ? -43.268 -4.155 39.282 1.00 94.31 259 GLY A N 1
ATOM 1770 C CA . GLY A 1 259 ? -42.720 -5.508 39.186 1.00 94.31 259 GLY A CA 1
ATOM 1771 C C . GLY A 1 259 ? -41.434 -5.734 39.980 1.00 94.31 259 GLY A C 1
ATOM 1772 O O . GLY A 1 259 ? -41.059 -6.893 40.162 1.00 94.31 259 GLY A O 1
ATOM 1773 N N . ASP A 1 260 ? -40.805 -4.680 40.510 1.00 94.75 260 ASP A N 1
ATOM 1774 C CA . ASP A 1 260 ? -39.619 -4.835 41.350 1.00 94.75 260 ASP A CA 1
ATOM 1775 C C . ASP A 1 260 ? -39.956 -5.630 42.616 1.00 94.75 260 ASP A C 1
ATOM 1777 O O . ASP A 1 260 ? -41.010 -5.449 43.240 1.00 94.75 260 ASP A O 1
ATOM 1781 N N . SER A 1 261 ? -39.048 -6.535 42.984 1.00 95.00 261 SER A N 1
ATOM 1782 C CA . SER A 1 261 ? -39.148 -7.357 44.188 1.00 95.00 261 SER A CA 1
ATOM 1783 C C . SER A 1 261 ? -38.253 -6.786 45.274 1.00 95.00 261 SER A C 1
ATOM 1785 O O . SER A 1 261 ? -37.064 -6.560 45.060 1.00 95.00 261 SER A O 1
ATOM 1787 N N . HIS A 1 262 ? -38.837 -6.594 46.448 1.00 96.69 262 HIS A N 1
ATOM 1788 C CA . HIS A 1 262 ? -38.188 -6.008 47.604 1.00 96.69 262 HIS A CA 1
ATOM 1789 C C . HIS A 1 262 ? -38.399 -6.872 48.846 1.00 96.69 262 HIS A C 1
ATOM 1791 O O . HIS A 1 262 ? -39.256 -7.762 48.901 1.00 96.69 262 HIS A O 1
ATOM 1797 N N . SER A 1 263 ? -37.606 -6.596 49.872 1.00 95.69 263 SER A N 1
ATOM 1798 C CA . SER A 1 263 ? -37.765 -7.204 51.187 1.00 95.69 263 SER A CA 1
ATOM 1799 C C . SER A 1 263 ? -37.426 -6.225 52.298 1.00 95.69 263 SER A C 1
ATOM 1801 O O . SER A 1 263 ? -36.588 -5.344 52.117 1.00 95.69 263 SER A O 1
ATOM 1803 N N . VAL A 1 264 ? -38.070 -6.399 53.448 1.00 95.94 264 VAL A N 1
ATOM 1804 C CA . VAL A 1 264 ? -37.697 -5.741 54.697 1.00 95.94 264 VAL A CA 1
ATOM 1805 C C . VAL A 1 264 ? -37.490 -6.786 55.786 1.00 95.94 264 VAL A C 1
ATOM 1807 O O . VAL A 1 264 ? -38.374 -7.607 56.034 1.00 95.94 264 VAL A O 1
ATOM 1810 N N . VAL A 1 265 ? -36.318 -6.760 56.407 1.00 95.88 265 VAL A N 1
ATOM 1811 C CA . VAL A 1 265 ? -36.021 -7.437 57.668 1.00 95.88 265 VAL A CA 1
ATOM 1812 C C . VAL A 1 265 ? -36.315 -6.458 58.789 1.00 95.88 265 VAL A C 1
ATOM 1814 O O . VAL A 1 265 ? -35.921 -5.294 58.735 1.00 95.88 265 VAL A O 1
ATOM 1817 N N . ILE A 1 266 ? -37.029 -6.932 59.795 1.00 94.56 266 ILE A N 1
ATOM 1818 C CA . ILE A 1 266 ? -37.447 -6.155 60.949 1.00 94.56 266 ILE A CA 1
ATOM 1819 C C . ILE A 1 266 ? -36.847 -6.831 62.172 1.00 94.56 266 ILE A C 1
ATOM 1821 O O . ILE A 1 266 ? -37.185 -7.968 62.489 1.00 94.56 266 ILE A O 1
ATOM 1825 N N . ASN A 1 267 ? -35.967 -6.112 62.853 1.00 95.06 267 ASN A N 1
ATOM 1826 C CA . ASN A 1 267 ? -35.274 -6.553 64.050 1.00 95.06 267 ASN A CA 1
ATOM 1827 C C . ASN A 1 267 ? -35.851 -5.797 65.257 1.00 95.06 267 ASN A C 1
ATOM 1829 O O . ASN A 1 267 ? -35.763 -4.568 65.324 1.00 95.06 267 ASN A O 1
ATOM 1833 N N . GLN A 1 268 ? -36.448 -6.512 66.212 1.00 94.38 268 GLN A N 1
ATOM 1834 C CA . GLN A 1 268 ? -36.893 -5.947 67.493 1.00 94.38 268 GLN A CA 1
ATOM 1835 C C . GLN A 1 268 ? -35.699 -5.423 68.313 1.00 94.38 268 GLN A C 1
ATOM 1837 O O . GLN A 1 268 ? -34.572 -5.902 68.132 1.00 94.38 268 GLN A O 1
ATOM 1842 N N . PRO A 1 269 ? -35.907 -4.469 69.244 1.00 93.06 269 PRO A N 1
ATOM 1843 C CA . PRO A 1 269 ? -34.821 -3.966 70.071 1.00 93.06 269 PRO A CA 1
ATOM 1844 C C . PRO A 1 269 ? -34.196 -5.091 70.901 1.00 93.06 269 PRO A C 1
ATOM 1846 O O . PRO A 1 269 ? -34.854 -6.061 71.281 1.00 93.06 269 PRO A O 1
ATOM 1849 N N . SER A 1 270 ? -32.920 -4.935 71.253 1.00 90.62 270 SER A N 1
ATOM 1850 C CA . SER A 1 270 ? -32.184 -5.910 72.075 1.00 90.62 270 SER A CA 1
ATOM 1851 C C . SER A 1 270 ? -32.737 -6.066 73.498 1.00 90.62 270 SER A C 1
ATOM 1853 O O . SER A 1 270 ? -32.375 -7.000 74.215 1.00 90.62 270 SER A O 1
ATOM 1855 N N . SER A 1 271 ? -33.625 -5.162 73.915 1.00 89.38 271 SER A N 1
ATOM 1856 C CA . SER A 1 271 ? -34.387 -5.231 75.154 1.00 89.38 271 SER A CA 1
ATOM 1857 C C . SER A 1 271 ? -35.755 -4.576 74.967 1.00 89.38 271 SER A C 1
ATOM 1859 O O . SER A 1 271 ? -35.838 -3.442 74.495 1.00 89.38 271 SER A O 1
ATOM 1861 N N . GLY A 1 272 ? -36.820 -5.265 75.375 1.00 87.25 272 GLY A N 1
ATOM 1862 C CA . GLY A 1 272 ? -38.191 -4.761 75.300 1.00 87.25 272 GLY A CA 1
ATOM 1863 C C . GLY A 1 272 ? -38.892 -5.124 73.993 1.00 87.25 272 GLY A C 1
ATOM 1864 O O . GLY A 1 272 ? -38.515 -6.078 73.318 1.00 87.25 272 GLY A O 1
ATOM 1865 N N . ILE A 1 273 ? -39.954 -4.385 73.672 1.00 88.62 273 ILE A N 1
ATOM 1866 C CA . ILE A 1 273 ? -40.760 -4.582 72.463 1.00 88.62 273 ILE A CA 1
ATOM 1867 C C . ILE A 1 273 ? -40.940 -3.251 71.732 1.00 88.62 273 ILE A C 1
ATOM 1869 O O . ILE A 1 273 ? -41.083 -2.199 72.364 1.00 88.62 273 ILE A O 1
ATOM 1873 N N . ALA A 1 274 ? -40.967 -3.307 70.406 1.00 91.38 274 ALA A N 1
ATOM 1874 C CA . ALA A 1 274 ? -41.448 -2.239 69.548 1.00 91.38 274 ALA A CA 1
ATOM 1875 C C . ALA A 1 274 ? -42.622 -2.760 68.710 1.00 91.38 274 ALA A C 1
ATOM 1877 O O . ALA A 1 274 ? -42.592 -3.861 68.155 1.00 91.38 274 ALA A O 1
ATOM 1878 N N . THR A 1 275 ? -43.680 -1.962 68.623 1.00 91.19 275 THR A N 1
ATOM 1879 C CA . THR A 1 275 ? -44.846 -2.282 67.803 1.00 91.19 275 THR A CA 1
ATOM 1880 C C . THR A 1 275 ? -44.596 -1.810 66.382 1.00 91.19 275 THR A C 1
ATOM 1882 O O . THR A 1 275 ? -44.194 -0.667 66.163 1.00 91.19 275 THR A O 1
ATOM 1885 N N . VAL A 1 276 ? -44.885 -2.663 65.406 1.00 92.06 276 VAL A N 1
ATOM 1886 C CA . VAL A 1 276 ? -44.750 -2.317 63.991 1.00 92.06 276 VAL A CA 1
ATOM 1887 C C . VAL A 1 276 ? -46.124 -2.117 63.378 1.00 92.06 276 VAL A C 1
ATOM 1889 O O . VAL A 1 276 ? -46.971 -3.007 63.411 1.00 92.06 276 VAL A O 1
ATOM 1892 N N . GLY A 1 277 ? -46.333 -0.938 62.806 1.00 92.12 277 GLY A N 1
ATOM 1893 C CA . GLY A 1 277 ? -47.446 -0.646 61.916 1.00 92.12 277 GLY A CA 1
ATOM 1894 C C . GLY A 1 277 ? -46.986 -0.653 60.463 1.00 92.12 277 GLY A C 1
ATOM 1895 O O . GLY A 1 277 ? -45.820 -0.401 60.170 1.00 92.12 277 GLY A O 1
ATOM 1896 N N . PHE A 1 278 ? -47.918 -0.877 59.542 1.00 93.62 278 PHE A N 1
ATOM 1897 C CA . PHE A 1 278 ? -47.698 -0.660 58.114 1.00 93.62 278 PHE A CA 1
ATOM 1898 C C . PHE A 1 278 ? -48.693 0.370 57.604 1.00 93.62 278 PHE A C 1
ATOM 1900 O O . PHE A 1 278 ? -49.857 0.380 58.011 1.00 93.62 278 PHE A O 1
ATOM 1907 N N . SER A 1 279 ? -48.243 1.222 56.689 1.00 93.94 279 SER A N 1
ATOM 1908 C CA . SER A 1 279 ? -49.146 2.079 55.925 1.00 93.94 279 SER A CA 1
ATOM 1909 C C . SER A 1 279 ? -50.121 1.243 55.081 1.00 93.94 279 SER A C 1
ATOM 1911 O O . SER A 1 279 ? -49.870 0.082 54.746 1.00 93.94 279 SER A O 1
ATOM 1913 N N . THR A 1 280 ? -51.220 1.864 54.653 1.00 92.38 280 THR A N 1
ATOM 1914 C CA . THR A 1 280 ? -52.233 1.241 53.778 1.00 92.38 280 THR A CA 1
ATOM 1915 C C . THR A 1 280 ? -51.717 0.911 52.373 1.00 92.38 280 THR A C 1
ATOM 1917 O O . THR A 1 280 ? -52.424 0.296 51.572 1.00 92.38 280 THR A O 1
ATOM 1920 N N . TYR A 1 281 ? -50.482 1.300 52.061 1.00 94.50 281 TYR A N 1
ATOM 1921 C CA . TYR A 1 281 ? -49.804 0.949 50.825 1.00 94.50 281 TYR A CA 1
ATOM 1922 C C . TYR A 1 281 ? -49.389 -0.525 50.759 1.00 94.50 281 TYR A C 1
ATOM 1924 O O . TYR A 1 281 ? -49.249 -1.053 49.654 1.00 94.50 281 TYR A O 1
ATOM 1932 N N . PHE A 1 282 ? -49.258 -1.208 51.900 1.00 94.69 282 PHE A N 1
ATOM 1933 C CA . PHE A 1 282 ? -48.969 -2.640 51.965 1.00 94.69 282 PHE A CA 1
ATOM 1934 C C . PHE A 1 282 ? -50.271 -3.452 51.916 1.00 94.69 282 PHE A C 1
ATOM 1936 O O . PHE A 1 282 ? -51.031 -3.500 52.883 1.00 94.69 282 PHE A O 1
ATOM 1943 N N . LEU A 1 283 ? -50.536 -4.115 50.787 1.00 94.38 283 LEU A N 1
ATOM 1944 C CA . LEU A 1 283 ? -51.648 -5.059 50.654 1.00 94.38 283 LEU A CA 1
ATOM 1945 C C . LEU A 1 283 ? -51.194 -6.459 51.060 1.00 94.38 283 LEU A C 1
ATOM 1947 O O . LEU A 1 283 ? -50.429 -7.102 50.341 1.00 94.38 283 LEU A O 1
ATOM 1951 N N . PHE A 1 284 ? -51.714 -6.936 52.187 1.00 92.62 284 PHE A N 1
ATOM 1952 C CA . PHE A 1 284 ? -51.475 -8.285 52.693 1.00 92.62 284 PHE A CA 1
ATOM 1953 C C . PHE A 1 284 ? -52.565 -9.272 52.235 1.00 92.62 284 PHE A C 1
ATOM 1955 O O . PHE A 1 284 ? -53.704 -8.851 52.007 1.00 92.62 284 PHE A O 1
ATOM 1962 N N . PRO A 1 285 ? -52.278 -10.588 52.142 1.00 87.25 285 PRO A N 1
ATOM 1963 C CA . PRO A 1 285 ? -53.201 -11.567 51.559 1.00 87.25 285 PRO A CA 1
ATOM 1964 C C . PRO A 1 285 ? -54.546 -11.699 52.294 1.00 87.25 285 PRO A C 1
ATOM 1966 O O . PRO A 1 285 ? -55.550 -12.027 51.671 1.00 87.25 285 PRO A O 1
ATOM 1969 N N . SER A 1 286 ? -54.584 -11.426 53.604 1.00 81.00 286 SER A N 1
ATOM 1970 C CA . SER A 1 286 ? -55.798 -11.465 54.437 1.00 81.00 286 SER A CA 1
ATOM 1971 C C . SER A 1 286 ? -56.497 -10.105 54.581 1.00 81.00 286 SER A C 1
ATOM 1973 O O . SER A 1 286 ? -57.518 -10.009 55.258 1.00 81.00 286 SER A O 1
ATOM 1975 N N . GLY A 1 287 ? -55.938 -9.036 54.000 1.00 80.31 287 GLY A N 1
ATOM 1976 C CA . GLY A 1 287 ? -56.398 -7.658 54.205 1.00 80.31 287 GLY A CA 1
ATOM 1977 C C . GLY A 1 287 ? -56.062 -7.061 55.579 1.00 80.31 287 GLY A C 1
ATOM 1978 O O . GLY A 1 287 ? -56.392 -5.906 55.826 1.00 80.31 287 GLY A O 1
ATOM 1979 N N . SER A 1 288 ? -55.402 -7.814 56.465 1.00 84.25 288 SER A N 1
ATOM 1980 C CA . SER A 1 288 ? -54.911 -7.348 57.771 1.00 84.25 288 SER A CA 1
ATOM 1981 C C . SER A 1 288 ? -53.389 -7.458 57.839 1.00 84.25 288 SER A C 1
ATOM 1983 O O . SER A 1 288 ? -52.800 -8.308 57.170 1.00 84.25 288 SER A O 1
ATOM 1985 N N . THR A 1 289 ? -52.749 -6.607 58.642 1.00 84.88 289 THR A N 1
ATOM 1986 C CA . THR A 1 289 ? -51.300 -6.670 58.870 1.00 84.88 289 THR A CA 1
ATOM 1987 C C . THR A 1 289 ? -50.909 -8.014 59.498 1.00 84.88 289 THR A C 1
ATOM 1989 O O . THR A 1 289 ? -51.633 -8.500 60.372 1.00 84.88 289 THR A O 1
ATOM 1992 N N . PRO A 1 290 ? -49.787 -8.628 59.083 1.00 87.25 290 PRO A N 1
ATOM 1993 C CA . PRO A 1 290 ? -49.304 -9.870 59.675 1.00 87.25 290 PRO A CA 1
ATOM 1994 C C . PRO A 1 290 ? -48.913 -9.652 61.141 1.00 87.25 290 PRO A C 1
ATOM 1996 O O . PRO A 1 290 ? -48.549 -8.545 61.537 1.00 87.25 290 PRO A O 1
ATOM 1999 N N . SER A 1 291 ? -48.976 -10.714 61.946 1.00 85.19 291 SER A N 1
ATOM 2000 C CA . SER A 1 291 ? -48.458 -10.687 63.315 1.00 85.19 291 SER A CA 1
ATOM 2001 C C . SER A 1 291 ? -46.933 -10.603 63.275 1.00 85.19 291 SER A C 1
ATOM 2003 O O . SER A 1 291 ? -46.284 -11.564 62.864 1.00 85.19 291 SER A O 1
ATOM 2005 N N . ILE A 1 292 ? -46.384 -9.461 63.682 1.00 89.31 292 ILE A N 1
ATOM 2006 C CA . ILE A 1 292 ? -44.941 -9.259 63.851 1.00 89.31 292 ILE A CA 1
ATOM 2007 C C . ILE A 1 292 ? -44.529 -9.818 65.209 1.00 89.31 292 ILE A C 1
ATOM 2009 O O . ILE A 1 292 ? -45.282 -9.726 66.181 1.00 89.31 292 ILE A O 1
ATOM 2013 N N . SER A 1 293 ? -43.353 -10.426 65.266 1.00 89.69 293 SER A N 1
ATOM 2014 C CA . SER A 1 293 ? -42.849 -11.083 66.461 1.00 89.69 293 SER A CA 1
ATOM 2015 C C . SER A 1 293 ? -42.559 -10.066 67.555 1.00 89.69 293 SER A C 1
ATOM 2017 O O . SER A 1 293 ? -41.846 -9.084 67.349 1.00 89.69 293 SER A O 1
ATOM 2019 N N . GLU A 1 294 ? -43.111 -10.315 68.742 1.00 85.00 294 GLU A N 1
ATOM 2020 C CA . GLU A 1 294 ? -42.893 -9.488 69.927 1.00 85.00 294 GLU A CA 1
ATOM 2021 C C . GLU A 1 294 ? -41.864 -10.141 70.858 1.00 85.00 294 GLU A C 1
ATOM 2023 O O . GLU A 1 294 ? -41.882 -11.352 71.100 1.00 85.00 294 GLU A O 1
ATOM 2028 N N . GLY A 1 295 ? -40.963 -9.326 71.403 1.00 85.88 295 GLY A N 1
ATOM 2029 C CA . GLY A 1 295 ? -39.922 -9.742 72.340 1.00 85.88 295 GLY A CA 1
ATOM 2030 C C . GLY A 1 295 ? -38.541 -9.238 71.933 1.00 85.88 295 GLY A C 1
ATOM 2031 O O . GLY A 1 295 ? -38.311 -8.878 70.780 1.00 85.88 295 GLY A O 1
ATOM 2032 N N . SER A 1 296 ? -37.612 -9.230 72.887 1.00 90.19 296 SER A N 1
ATOM 2033 C CA . SER A 1 296 ? -36.249 -8.763 72.643 1.00 90.19 296 SER A CA 1
ATOM 2034 C C . SER A 1 296 ? -35.569 -9.580 71.542 1.00 90.19 296 SER A C 1
ATOM 2036 O O . SER A 1 296 ? -35.598 -10.814 71.582 1.00 90.19 296 SER A O 1
ATOM 2038 N N . SER A 1 297 ? -34.917 -8.892 70.605 1.00 90.81 297 SER A N 1
ATOM 2039 C CA . SER A 1 297 ? -34.107 -9.485 69.528 1.00 90.81 297 SER A CA 1
ATOM 2040 C C . SER A 1 297 ? -34.852 -10.440 68.585 1.00 90.81 297 SER A C 1
ATOM 2042 O O . SER A 1 297 ? -34.215 -11.275 67.943 1.00 90.81 297 SER A O 1
ATOM 2044 N N . LYS A 1 298 ? -36.184 -10.346 68.504 1.00 93.44 298 LYS A N 1
ATOM 2045 C CA . LYS A 1 298 ? -36.969 -11.085 67.510 1.00 93.44 298 LYS A CA 1
ATOM 2046 C C . LYS A 1 298 ? -36.755 -10.545 66.099 1.00 93.44 298 LYS A C 1
ATOM 2048 O O . LYS A 1 298 ? -36.496 -9.350 65.935 1.00 93.44 298 LYS A O 1
ATOM 2053 N N . ILE A 1 299 ? -36.869 -11.422 65.102 1.00 94.31 299 ILE A N 1
ATOM 2054 C CA . ILE A 1 299 ? -36.606 -11.094 63.695 1.00 94.31 299 ILE A CA 1
ATOM 2055 C C . ILE A 1 299 ? -37.759 -11.553 62.807 1.00 94.31 299 ILE A C 1
ATOM 2057 O O . ILE A 1 299 ? -38.114 -12.735 62.785 1.00 94.31 299 ILE A O 1
ATOM 2061 N N . ASP A 1 300 ? -38.262 -10.627 61.994 1.00 94.69 300 ASP A N 1
ATOM 2062 C CA . ASP A 1 300 ? -39.263 -10.893 60.968 1.00 94.69 300 ASP A CA 1
ATOM 2063 C C . ASP A 1 300 ? -38.769 -10.489 59.574 1.00 94.69 300 ASP A C 1
ATOM 2065 O O . ASP A 1 300 ? -38.026 -9.522 59.415 1.00 94.69 300 ASP A O 1
ATOM 2069 N N . LEU A 1 301 ? -39.216 -11.203 58.540 1.00 94.38 301 LEU A N 1
ATOM 2070 C CA . LEU A 1 301 ? -38.990 -10.842 57.136 1.00 94.38 301 LEU A CA 1
ATOM 2071 C C . LEU A 1 301 ? -40.322 -10.671 56.421 1.00 94.38 301 LEU A C 1
ATOM 2073 O O . LEU A 1 301 ? -41.184 -11.552 56.465 1.00 94.38 301 LEU A O 1
ATOM 2077 N N . ILE A 1 302 ? -40.442 -9.589 55.663 1.00 94.75 302 ILE A N 1
ATOM 2078 C CA . ILE A 1 302 ? -41.544 -9.385 54.728 1.00 94.75 302 ILE A CA 1
ATOM 2079 C C . ILE A 1 302 ? -40.957 -9.173 53.342 1.00 94.75 302 ILE A C 1
ATOM 2081 O O . ILE A 1 302 ? -40.238 -8.206 53.096 1.00 94.75 302 ILE A O 1
ATOM 2085 N N . SER A 1 303 ? -41.298 -10.062 52.416 1.00 94.94 303 SER A N 1
ATOM 2086 C CA . SER A 1 303 ? -41.050 -9.866 50.986 1.00 94.94 303 SER A CA 1
ATOM 2087 C C . SER A 1 303 ? -42.273 -9.239 50.329 1.00 94.94 303 SER A C 1
ATOM 2089 O O . SER A 1 303 ? -43.411 -9.570 50.687 1.00 94.94 303 SER A O 1
ATOM 2091 N N . PHE A 1 304 ? -42.054 -8.349 49.369 1.00 96.00 304 PHE A N 1
ATOM 2092 C CA . PHE A 1 304 ? -43.128 -7.668 48.659 1.00 96.00 304 PHE A CA 1
ATOM 2093 C C . PHE A 1 304 ? -42.727 -7.310 47.230 1.00 96.00 304 PHE A C 1
ATOM 2095 O O . PHE A 1 304 ? -41.550 -7.154 46.919 1.00 96.00 304 PHE A O 1
ATOM 2102 N N . VAL A 1 305 ? -43.724 -7.175 46.358 1.00 96.88 305 VAL A N 1
ATOM 2103 C CA . VAL A 1 305 ? -43.534 -6.711 44.978 1.00 96.88 305 VAL A CA 1
ATOM 2104 C C . VAL A 1 305 ? -44.274 -5.405 44.747 1.00 96.88 305 VAL A C 1
ATOM 2106 O O . VAL A 1 305 ? -45.385 -5.201 45.255 1.00 96.88 305 VAL A O 1
ATOM 2109 N N . VAL A 1 306 ? -43.675 -4.514 43.965 1.00 97.44 306 VAL A N 1
ATOM 2110 C CA . VAL A 1 306 ? -44.304 -3.249 43.588 1.00 97.44 306 VAL A CA 1
ATOM 2111 C C . VAL A 1 306 ? -45.434 -3.533 42.601 1.00 97.44 306 VAL A C 1
ATOM 2113 O O . VAL A 1 306 ? -45.206 -3.960 41.470 1.00 97.44 306 VAL A O 1
ATOM 2116 N N . LYS A 1 307 ? -46.676 -3.279 43.020 1.00 95.38 307 LYS A N 1
ATOM 2117 C CA . LYS A 1 307 ? -47.879 -3.492 42.198 1.00 95.38 307 LYS A CA 1
ATOM 2118 C C . LYS A 1 307 ? -48.244 -2.271 41.369 1.00 95.38 307 LYS A C 1
ATOM 2120 O O . LYS A 1 307 ? -48.861 -2.403 40.315 1.00 95.38 307 LYS A O 1
ATOM 2125 N N . ARG A 1 308 ? -47.959 -1.074 41.883 1.00 94.38 308 ARG A N 1
ATOM 2126 C CA . ARG A 1 308 ? -48.282 0.193 41.221 1.00 94.38 308 ARG A CA 1
ATOM 2127 C C . ARG A 1 308 ? -47.431 1.318 41.792 1.00 94.38 308 ARG A C 1
ATOM 2129 O O . ARG A 1 308 ? -47.263 1.390 43.004 1.00 94.38 308 ARG A O 1
ATOM 2136 N N . VAL A 1 309 ? -47.023 2.240 40.926 1.00 92.19 309 VAL A N 1
ATOM 2137 C CA . VAL A 1 309 ? -46.393 3.520 41.279 1.00 92.19 309 VAL A CA 1
ATOM 2138 C C . VAL A 1 309 ? -47.183 4.639 40.595 1.00 92.19 309 VAL A C 1
ATOM 2140 O O . VAL A 1 309 ? -47.610 4.470 39.451 1.00 92.19 309 VAL A O 1
ATOM 2143 N N . GLY A 1 310 ? -47.451 5.754 41.281 1.00 87.31 310 GLY A N 1
ATOM 2144 C CA . GLY A 1 310 ? -48.182 6.883 40.694 1.00 87.31 310 GLY A CA 1
ATOM 2145 C C . GLY A 1 310 ? -48.523 7.994 41.688 1.00 87.31 310 GLY A C 1
ATOM 2146 O O . GLY A 1 310 ? -48.047 7.997 42.818 1.00 87.31 310 GLY A O 1
ATOM 2147 N N . ALA A 1 311 ? -49.389 8.928 41.278 1.00 81.69 311 ALA A N 1
ATOM 2148 C CA . ALA A 1 311 ? -49.742 10.124 42.058 1.00 81.69 311 ALA A CA 1
ATOM 2149 C C . ALA A 1 311 ? -50.339 9.836 43.454 1.00 81.69 311 ALA A C 1
ATOM 2151 O O . ALA A 1 311 ? -50.293 10.693 44.327 1.00 81.69 311 ALA A O 1
ATOM 2152 N N . ALA A 1 312 ? -50.880 8.632 43.668 1.00 80.44 312 ALA A N 1
ATOM 2153 C CA . ALA A 1 312 ? -51.426 8.177 44.949 1.00 80.44 312 ALA A CA 1
ATOM 2154 C C . ALA A 1 312 ? -50.402 7.420 45.826 1.00 80.44 312 ALA A C 1
ATOM 2156 O O . ALA A 1 312 ? -50.806 6.730 46.759 1.00 80.44 312 ALA A O 1
ATOM 2157 N N . GLY A 1 313 ? -49.107 7.490 45.500 1.00 89.12 313 GLY A N 1
ATOM 2158 C CA . GLY A 1 313 ? -48.042 6.734 46.164 1.00 89.12 313 GLY A CA 1
ATOM 2159 C C . GLY A 1 313 ? -47.791 5.350 45.555 1.00 89.12 313 GLY A C 1
ATOM 2160 O O . GLY A 1 313 ? -48.447 4.928 44.593 1.00 89.12 313 GLY A O 1
ATOM 2161 N N . THR A 1 314 ? -46.810 4.646 46.117 1.00 95.56 314 THR A N 1
ATOM 2162 C CA . THR A 1 314 ? -46.436 3.281 45.724 1.00 95.56 314 THR A CA 1
ATOM 2163 C C . THR A 1 314 ? -47.296 2.274 46.479 1.00 95.56 314 THR A C 1
ATOM 2165 O O . THR A 1 314 ? -47.398 2.364 47.691 1.00 95.56 314 THR A O 1
ATOM 2168 N N . GLN A 1 315 ? -47.928 1.321 45.786 1.00 95.62 315 GLN A N 1
ATOM 2169 C CA . GLN A 1 315 ? -48.684 0.222 46.404 1.00 95.62 315 GLN A CA 1
ATOM 2170 C C . GLN A 1 315 ? -47.937 -1.102 46.225 1.00 95.62 315 GLN A C 1
ATOM 2172 O O . GLN A 1 315 ? -47.477 -1.423 45.124 1.00 95.62 315 GLN A O 1
ATOM 2177 N N . LEU A 1 316 ? -47.896 -1.896 47.292 1.00 96.44 316 LEU A N 1
ATOM 2178 C CA . LEU A 1 316 ? -47.132 -3.133 47.396 1.00 96.44 316 LEU A CA 1
ATOM 2179 C C . LEU A 1 316 ? -48.059 -4.333 47.592 1.00 96.44 316 LEU A C 1
ATOM 2181 O O . LEU A 1 316 ? -49.043 -4.245 48.324 1.00 96.44 316 LEU A O 1
ATOM 2185 N N . LEU A 1 317 ? -47.737 -5.461 46.959 1.00 95.19 317 LEU A N 1
ATOM 2186 C CA . LEU A 1 317 ? -48.287 -6.769 47.326 1.00 95.19 317 LEU A CA 1
ATOM 2187 C C . LEU A 1 317 ? -47.298 -7.434 48.273 1.00 95.19 317 LEU A C 1
ATOM 2189 O O . LEU A 1 317 ? -46.224 -7.857 47.844 1.00 95.19 317 LEU A O 1
ATOM 2193 N N . ALA A 1 318 ? -47.649 -7.481 49.552 1.00 94.69 318 ALA A N 1
ATOM 2194 C CA . ALA A 1 318 ? -46.786 -7.992 50.602 1.00 94.69 318 ALA A CA 1
ATOM 2195 C C . ALA A 1 318 ? -47.160 -9.424 50.989 1.00 94.69 318 ALA A C 1
ATOM 2197 O O . ALA A 1 318 ? -48.329 -9.808 50.984 1.00 94.69 318 ALA A O 1
ATOM 2198 N N . SER A 1 319 ? -46.150 -10.220 51.330 1.00 89.94 319 SER A N 1
ATOM 2199 C CA . SER A 1 319 ? -46.334 -11.535 51.947 1.00 89.94 319 SER A CA 1
ATOM 2200 C C . SER A 1 319 ? -46.844 -11.403 53.387 1.00 89.94 319 SER A C 1
ATOM 2202 O O . SER A 1 319 ? -46.680 -10.365 54.029 1.00 89.94 319 SER A O 1
ATOM 2204 N N . ALA A 1 320 ? -47.471 -12.458 53.913 1.00 78.12 320 ALA A N 1
ATOM 2205 C CA . ALA A 1 320 ? -47.658 -12.573 55.355 1.00 78.12 320 ALA A CA 1
ATOM 2206 C C . ALA A 1 320 ? -46.264 -12.781 55.966 1.00 78.12 320 ALA A C 1
ATOM 2208 O O . ALA A 1 320 ? -45.603 -13.756 55.616 1.00 78.12 320 ALA A O 1
ATOM 2209 N N . GLY A 1 321 ? -45.790 -11.826 56.770 1.00 77.81 321 GLY A N 1
ATOM 2210 C CA . GLY A 1 321 ? -44.433 -11.836 57.317 1.00 77.81 321 GLY A CA 1
ATOM 2211 C C . GLY A 1 321 ? -44.052 -13.169 57.963 1.00 77.81 321 GLY A C 1
ATOM 2212 O O . GLY A 1 321 ? -44.896 -13.868 58.523 1.00 77.81 321 GLY A O 1
ATOM 2213 N N . LEU A 1 322 ? -42.776 -13.524 57.851 1.00 81.44 322 LEU A N 1
ATOM 2214 C CA . LEU A 1 322 ? -42.205 -14.740 58.418 1.00 81.44 322 LEU A CA 1
ATOM 2215 C C . LEU A 1 322 ? -41.454 -14.397 59.705 1.00 81.44 322 LEU A C 1
ATOM 2217 O O . LEU A 1 322 ? -40.533 -13.585 59.660 1.00 81.44 322 LEU A O 1
ATOM 2221 N N . ASN A 1 323 ? -41.815 -15.060 60.803 1.00 85.31 323 ASN A N 1
ATOM 2222 C CA . ASN A 1 323 ? -41.091 -15.029 62.073 1.00 85.31 323 ASN A CA 1
ATOM 2223 C C . ASN A 1 323 ? -39.931 -16.032 62.017 1.00 85.31 323 ASN A C 1
ATOM 2225 O O . ASN A 1 323 ? -40.169 -17.233 61.851 1.00 85.31 323 ASN A O 1
ATOM 2229 N N . TYR A 1 324 ? -38.695 -15.548 62.139 1.00 81.44 324 TYR A N 1
ATOM 2230 C CA . TYR A 1 324 ? -37.501 -16.394 62.081 1.00 81.44 324 TYR A CA 1
ATOM 2231 C C . TYR A 1 324 ? -36.941 -16.753 63.451 1.00 81.44 324 TYR A C 1
ATOM 2233 O O . TYR A 1 324 ? -36.444 -17.873 63.604 1.00 81.44 324 TYR A O 1
ATOM 2241 N N . GLN A 1 325 ? -36.991 -15.837 64.420 1.00 69.31 325 GLN A N 1
ATOM 2242 C CA . GLN A 1 325 ? -36.550 -16.054 65.800 1.00 69.31 325 GLN A CA 1
ATOM 2243 C C . GLN A 1 325 ? -37.314 -15.161 66.744 1.00 69.31 325 GLN A C 1
ATOM 2245 O O . GLN A 1 325 ? -37.484 -13.966 66.422 1.00 69.31 325 GLN A O 1
#

Sequence (325 aa):
MSQINVNNIKNRAGTGAPTLGNGVVVTGVVTATTGAFSGNVSIGGTLTYEDVTNIDAVGVVTARTGIKVLAGGANVVGASTFSSDTNFAAGKVLAVTSSGAGLIRIQNSSSADTIQLQGGDGSIRQVVNINSSGIVTAQQGIRIGAGQSIGSDGAAVVYYGDGSNLEGVVSGITLRQAGTTKNGSLTIVDFASGATITTDSNNASTGIATVSIVASIQSTASSPSANSEVTLDLSSAQHHDLTLTAGITTITCSGGTLGDSHSVVINQPSSGIATVGFSTYFLFPSGSTPSISEGSSKIDLISFVVKRVGAAGTQLLASAGLNYQ

pLDDT: mean 78.63, std 16.4, range [36.41, 97.44]

Secondary structure (DSSP, 8-state):
------S----TTSSSPPP-TT----SS----S----SS----SS---TTT-S----SS----TT-----SS-----S----SS--PPPTT--------SS-------SSTT-----B-TTS-B--S-----SS----TT-----TT--SSSTTPPP---S--TT--S---S--EEETTEEEES--------TTEEEE--TT-TTS---EEEE-----EEEE-PPTTEEEEEETTT-SEEEEE--SEEEEEEEE---TT-EEEEEEE--SSS-EEEEE-TTEE-TTSS---PPPSTT-EEEEEEEEEE-STT--EEEE--PEE--